Protein AF-A0A445CV14-F1 (afdb_monomer_lite)

Secondary structure (DSSP, 8-state):
-----SSSHHHHHHHHHHHHHHHHHHHHHHHHHHHHHHHHHHHHHHHHHHHHHHHHHHHHHHHHHHHHHHHHHHHHHHHHHHHHHHHHHHHHHHHHHHHHHHHHHHHHHHHHHHHHHHHHHHHHHHHHHHHHHHHHHHHHHGGG--------------SSSHHHHHHHHHHHHHHHHHHHHHHHHHHHHHHHHHHHHHHHHHHHHHHHHHHHHHHHHHHHHHHHTS-TTTHHHHHHHHHHHHHHHHHHHHHHHHHHHHHHHHHHHHHHHHHHHHHHHB-TTT--B-HHHHHHHHS-----

Sequence (300 aa):
MSMAGTERDHPQKQLLSLIRNFASEKSQGERRVVTLRKQIEKLTSDLSVVNVELEDAKRCKELTEQEIIGFEVQFSMSEASAQTLEARISRIQYEISALRSEVETLKMEEAALREQFIHSMLDLNAKIRRFHESIINCDIEAVDCEAYTDAPQVNMKENENDDEIVALESMLSDILSQTTKEDEEYRAEIETHKKVQQELLDCETKVSLLNTIVTETRALQDLTIYPCEYSSHIVAFLLCCAQVTQTNSVVSLIEHKQTSTLEATYNTLVEELQRRCICPSCHMDNLEAISALLLPDEDK

Organism: Arachis hypogaea (NCBI:txid3818)

InterPro domains:
  IPR053327 Kinase-Interacting Protein [PTHR36001] (10-229)

Structure (mmCIF, N/CA/C/O backbone):
data_AF-A0A445CV14-F1
#
_entry.id   AF-A0A445CV14-F1
#
loop_
_atom_site.group_PDB
_atom_site.id
_atom_site.type_symbol
_atom_site.label_atom_id
_atom_site.label_alt_id
_atom_site.label_comp_id
_atom_site.label_asym_id
_atom_site.label_entity_id
_atom_site.label_seq_id
_atom_site.pdbx_PDB_ins_code
_atom_site.Cartn_x
_atom_site.Cartn_y
_atom_site.Cartn_z
_atom_site.occupancy
_atom_site.B_iso_or_equiv
_atom_site.auth_seq_id
_atom_site.auth_comp_id
_atom_site.auth_asym_id
_atom_site.auth_atom_id
_atom_site.pdbx_PDB_model_num
ATOM 1 N N . MET A 1 1 ? -41.797 -4.929 117.022 1.00 45.62 1 MET A N 1
ATOM 2 C CA . MET A 1 1 ? -41.211 -6.012 116.205 1.00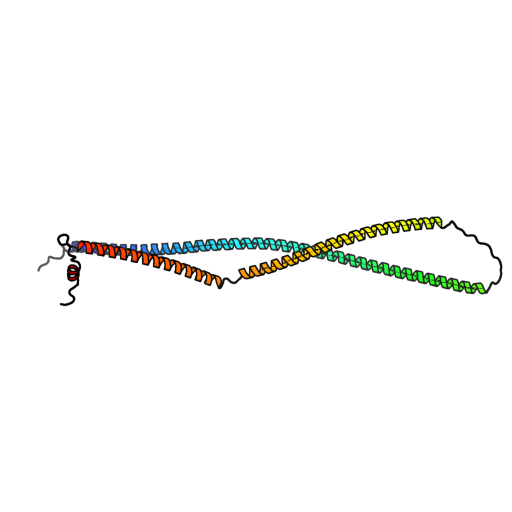 45.62 1 MET A CA 1
ATOM 3 C C . MET A 1 1 ? -42.275 -6.480 115.233 1.00 45.62 1 MET A C 1
ATOM 5 O O . MET A 1 1 ? -43.240 -7.083 115.670 1.00 45.62 1 MET A O 1
ATOM 9 N N . SER A 1 2 ? -42.146 -6.147 113.953 1.00 40.62 2 SER A N 1
ATOM 10 C CA . SER A 1 2 ? -42.919 -6.802 112.897 1.00 40.62 2 SER A CA 1
ATOM 11 C C . SER A 1 2 ? -41.939 -7.089 111.770 1.00 40.62 2 SER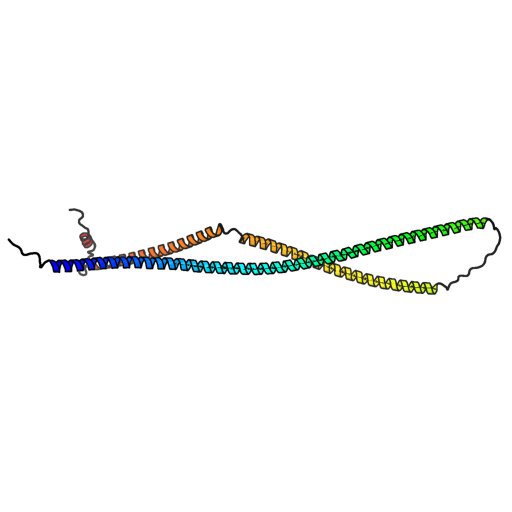 A C 1
ATOM 13 O O . SER A 1 2 ? -41.654 -6.243 110.929 1.00 40.62 2 SER A O 1
ATOM 15 N N . MET A 1 3 ? -41.293 -8.247 111.886 1.00 55.25 3 MET A N 1
ATOM 16 C CA . MET A 1 3 ? -40.512 -8.857 110.822 1.00 55.25 3 MET A CA 1
ATOM 17 C C . MET A 1 3 ? -41.451 -9.801 110.085 1.00 55.25 3 MET A C 1
ATOM 19 O O . MET A 1 3 ? -41.827 -10.814 110.661 1.00 55.25 3 MET A O 1
ATOM 23 N N . ALA A 1 4 ? -41.848 -9.460 108.861 1.00 48.56 4 ALA A N 1
ATOM 24 C CA . ALA A 1 4 ? -42.343 -10.408 107.860 1.00 48.56 4 ALA A CA 1
ATOM 25 C C . ALA A 1 4 ? -42.702 -9.639 106.583 1.00 48.56 4 ALA A C 1
ATOM 27 O O . ALA A 1 4 ? -43.803 -9.112 106.458 1.00 48.56 4 ALA A O 1
ATOM 28 N N . GLY A 1 5 ? -41.776 -9.557 105.628 1.00 46.62 5 GLY A N 1
ATOM 29 C CA . GLY A 1 5 ? -42.090 -8.960 104.327 1.00 46.62 5 GLY A CA 1
ATOM 30 C C . GLY A 1 5 ? -41.127 -9.274 103.187 1.00 46.62 5 GLY A C 1
ATOM 31 O O . GLY A 1 5 ? -41.325 -8.761 102.095 1.00 46.62 5 GLY A O 1
ATOM 32 N N . THR A 1 6 ? -40.088 -10.085 103.394 1.00 52.03 6 THR A N 1
ATOM 33 C CA . THR A 1 6 ? -38.937 -10.094 102.473 1.00 52.03 6 THR A CA 1
ATOM 34 C C . THR A 1 6 ? -38.726 -11.365 101.646 1.00 52.03 6 THR A C 1
ATOM 36 O O . THR A 1 6 ? -37.892 -11.334 100.750 1.00 52.03 6 THR A O 1
ATOM 39 N N . GLU A 1 7 ? -39.492 -12.447 101.830 1.00 50.22 7 GLU A N 1
ATOM 40 C CA . GLU A 1 7 ? -39.223 -13.719 101.116 1.00 50.22 7 GLU A CA 1
ATOM 41 C C . GLU A 1 7 ? -40.156 -14.041 99.934 1.00 50.22 7 GLU A C 1
ATOM 43 O O . GLU A 1 7 ? -39.737 -14.716 98.997 1.00 50.22 7 GLU A O 1
ATOM 48 N N . ARG A 1 8 ? -41.396 -13.529 99.897 1.00 51.72 8 ARG A N 1
ATOM 49 C CA . ARG A 1 8 ? -42.357 -13.847 98.811 1.00 51.72 8 ARG A CA 1
ATOM 50 C C . ARG A 1 8 ? -42.234 -12.943 97.574 1.00 51.72 8 ARG A C 1
ATOM 52 O O . ARG A 1 8 ? -42.716 -13.287 96.501 1.00 51.72 8 ARG A O 1
ATOM 59 N N . ASP A 1 9 ? -41.538 -11.821 97.724 1.00 58.72 9 ASP A N 1
ATOM 60 C CA . ASP A 1 9 ? -41.324 -10.794 96.698 1.00 58.72 9 ASP A CA 1
ATOM 61 C C . ASP A 1 9 ? -40.185 -11.126 95.719 1.00 58.72 9 ASP A C 1
ATOM 63 O O . ASP A 1 9 ? -40.108 -10.560 94.626 1.00 58.72 9 ASP A O 1
ATOM 67 N N . HIS A 1 10 ? -39.270 -12.018 96.109 1.00 71.31 10 HIS A N 1
ATOM 68 C CA . HIS A 1 10 ? -38.042 -12.290 95.363 1.00 71.31 10 HIS A CA 1
ATOM 69 C C . HIS A 1 10 ? -38.280 -13.052 94.041 1.00 71.31 10 HIS A C 1
ATOM 71 O O . HIS A 1 10 ? -37.743 -12.611 93.022 1.00 71.31 10 HIS A O 1
ATOM 77 N N . PRO A 1 11 ? -39.098 -14.126 93.980 1.00 81.00 11 PRO A N 1
ATOM 78 C CA . PRO A 1 11 ? -39.310 -14.885 92.740 1.00 81.00 11 PRO A CA 1
ATOM 79 C C . PRO A 1 11 ? -40.095 -14.091 91.687 1.00 81.00 11 PRO A C 1
ATOM 81 O O . PRO A 1 11 ? -39.787 -14.136 90.496 1.00 81.00 11 PRO A O 1
ATOM 84 N N . GLN A 1 12 ? -41.083 -13.305 92.124 1.00 86.25 12 GLN A N 1
ATOM 85 C CA . GLN A 1 12 ? -41.915 -12.486 91.240 1.00 86.25 12 GLN A CA 1
ATOM 86 C C . GLN A 1 12 ? -41.121 -11.319 90.634 1.00 86.25 12 GLN A C 1
ATOM 88 O O . GLN A 1 12 ? -41.225 -11.056 89.435 1.00 86.25 12 GLN A O 1
ATOM 93 N N . LYS A 1 13 ? -40.250 -10.669 91.421 1.00 86.81 13 LYS A N 1
ATOM 94 C CA . LYS A 1 13 ? -39.300 -9.662 90.912 1.00 86.81 13 LYS A CA 1
ATOM 95 C C . LYS A 1 13 ? -38.300 -10.268 89.918 1.00 86.81 13 LYS A C 1
ATOM 97 O O . LYS A 1 13 ? -37.961 -9.620 88.929 1.00 86.81 13 LYS A O 1
ATOM 102 N N . GLN A 1 14 ? -37.871 -11.512 90.135 1.00 90.25 14 GLN A N 1
ATOM 103 C CA . GLN A 1 14 ? -36.950 -12.227 89.245 1.00 90.25 14 GLN A CA 1
ATOM 104 C C . GLN A 1 14 ? -37.595 -12.570 87.891 1.00 90.25 14 GLN A C 1
ATOM 106 O O . GLN A 1 14 ? -36.991 -12.319 86.850 1.00 90.25 14 GLN A O 1
ATOM 111 N N . LEU A 1 15 ? -38.846 -13.048 87.889 1.00 91.25 15 LEU A N 1
ATOM 112 C CA . LEU A 1 15 ? -39.620 -13.299 86.668 1.00 91.25 15 LEU A CA 1
ATOM 113 C C . LEU A 1 15 ? -39.851 -12.012 85.859 1.00 91.25 15 LEU A C 1
ATOM 115 O O . LEU A 1 15 ? -39.633 -11.993 84.650 1.00 91.25 15 LEU A O 1
ATOM 119 N N . LEU A 1 16 ? -40.235 -10.916 86.523 1.00 92.12 16 LEU A N 1
ATOM 120 C CA . LEU A 1 16 ? -40.413 -9.613 85.871 1.00 92.12 16 LEU A CA 1
ATOM 121 C C . LEU A 1 16 ? -39.102 -9.073 85.278 1.00 92.12 16 LEU A C 1
ATOM 123 O O . LEU A 1 16 ? -39.117 -8.463 84.209 1.00 92.12 16 LEU A O 1
ATOM 127 N N . SER A 1 17 ? -37.968 -9.318 85.942 1.00 94.19 17 SER A N 1
ATOM 128 C CA . SER A 1 17 ? -36.639 -8.993 85.413 1.00 94.19 17 SER A CA 1
ATOM 129 C C . SER A 1 17 ? -36.328 -9.785 84.138 1.00 94.19 17 SER A C 1
ATOM 131 O O . SER A 1 17 ? -35.928 -9.197 83.137 1.00 94.19 17 SER A O 1
ATOM 133 N N . LEU A 1 18 ? -36.596 -11.095 84.125 1.00 95.19 18 LEU A N 1
ATOM 134 C CA . LEU A 1 18 ? -36.416 -11.948 82.944 1.00 95.19 18 LEU A CA 1
ATOM 135 C C . LEU A 1 18 ? -37.280 -11.503 81.761 1.00 95.19 18 LEU A C 1
ATOM 137 O O . LEU A 1 18 ? -36.777 -11.410 80.645 1.00 95.19 18 LEU A O 1
ATOM 141 N N . ILE A 1 19 ? -38.554 -11.179 82.000 1.00 95.12 19 ILE A N 1
ATOM 142 C CA . ILE A 1 19 ? -39.462 -10.674 80.960 1.00 95.12 19 ILE A CA 1
ATOM 143 C C . ILE A 1 19 ? -38.936 -9.354 80.385 1.00 95.12 19 ILE A C 1
ATOM 145 O O . ILE A 1 19 ? -38.921 -9.177 79.166 1.00 95.12 19 ILE A O 1
ATOM 149 N N . ARG A 1 20 ? -38.467 -8.439 81.245 1.00 96.12 20 ARG A N 1
ATOM 150 C CA . ARG A 1 20 ? -37.868 -7.171 80.806 1.00 96.12 20 ARG A CA 1
ATOM 151 C C . ARG A 1 20 ? -36.614 -7.409 79.968 1.00 96.12 20 ARG A C 1
ATOM 153 O O . ARG A 1 20 ? -36.505 -6.823 78.896 1.00 96.12 20 ARG A O 1
ATOM 160 N N . ASN A 1 21 ? -35.713 -8.275 80.431 1.00 96.56 21 ASN A N 1
ATOM 161 C CA . ASN A 1 21 ? -34.479 -8.609 79.722 1.00 96.56 21 ASN A CA 1
ATOM 162 C C . ASN A 1 21 ? -34.785 -9.235 78.356 1.00 96.56 21 ASN A C 1
ATOM 164 O O . ASN A 1 21 ? -34.245 -8.789 77.347 1.00 96.56 21 ASN A O 1
ATOM 168 N N . PHE A 1 22 ? -35.728 -10.180 78.302 1.00 97.00 22 PHE A N 1
ATOM 169 C CA . PHE A 1 22 ? -36.182 -10.796 77.057 1.00 97.00 22 PHE A CA 1
ATOM 170 C C . PHE A 1 22 ? -36.771 -9.763 76.087 1.00 97.00 22 PHE A C 1
ATOM 172 O O . PHE A 1 22 ? -36.422 -9.749 74.909 1.00 97.00 22 PHE A O 1
ATOM 179 N N . ALA A 1 23 ? -37.624 -8.854 76.570 1.00 96.12 23 ALA A N 1
ATOM 180 C CA . ALA A 1 23 ? -38.189 -7.789 75.746 1.00 96.12 23 ALA A CA 1
ATOM 181 C C . ALA A 1 23 ? -37.110 -6.821 75.226 1.00 96.12 23 ALA A C 1
ATOM 183 O O . ALA A 1 23 ? -37.141 -6.443 74.051 1.00 96.12 23 ALA A O 1
ATOM 184 N N . SER A 1 24 ? -36.132 -6.450 76.063 1.00 95.62 24 SER A N 1
ATOM 185 C CA . SER A 1 24 ? -35.015 -5.599 75.637 1.00 95.62 24 SER A CA 1
ATOM 186 C C . SER A 1 24 ? -34.117 -6.287 74.614 1.00 95.62 24 SER A C 1
ATOM 188 O O . SER A 1 24 ? -33.760 -5.671 73.611 1.00 95.62 24 SER A O 1
ATOM 190 N N . GLU A 1 25 ? -33.806 -7.566 74.816 1.00 97.06 25 GLU A N 1
ATOM 191 C CA . GLU A 1 25 ? -32.951 -8.338 73.919 1.00 97.06 25 GLU A CA 1
ATOM 192 C C . GLU A 1 25 ? -33.645 -8.602 72.580 1.00 97.06 25 GLU A C 1
ATOM 194 O O . GLU A 1 25 ? -33.031 -8.438 71.526 1.00 97.06 25 GLU A O 1
ATOM 199 N N . LYS A 1 26 ? -34.954 -8.884 72.595 1.00 97.44 26 LYS A N 1
ATOM 200 C CA . LYS A 1 26 ? -35.781 -8.968 71.386 1.00 97.44 26 LYS A CA 1
ATOM 201 C C . LYS A 1 26 ? -35.772 -7.650 70.609 1.00 97.44 26 LYS A C 1
ATOM 203 O O . LYS A 1 26 ? -35.468 -7.657 69.418 1.00 97.44 26 LYS A O 1
ATOM 208 N N . SER A 1 27 ? -36.027 -6.520 71.276 1.00 96.38 27 SER A N 1
ATOM 209 C CA . SER A 1 27 ? -36.003 -5.193 70.638 1.00 96.38 27 SER A CA 1
ATOM 210 C C . SER A 1 27 ? -34.626 -4.859 70.054 1.00 96.38 27 SER A C 1
ATOM 212 O O . SER A 1 27 ? -34.520 -4.297 68.961 1.00 96.38 27 SER A O 1
ATOM 214 N N . GLN A 1 28 ? -33.549 -5.210 70.760 1.00 97.62 28 GLN A N 1
ATOM 215 C CA . GLN A 1 28 ? -32.187 -5.030 70.266 1.00 97.62 28 GLN A CA 1
ATOM 216 C C . GLN A 1 28 ? -31.908 -5.937 69.059 1.00 97.62 28 GLN A C 1
ATOM 218 O O . GLN A 1 28 ? -31.338 -5.482 68.067 1.00 97.62 28 GLN A O 1
ATOM 223 N N . GLY A 1 29 ? -32.349 -7.196 69.111 1.00 97.75 29 GLY A N 1
ATOM 224 C CA . GLY A 1 29 ? -32.276 -8.148 68.009 1.00 97.75 29 GLY A CA 1
ATOM 225 C C . GLY A 1 29 ? -32.977 -7.642 66.750 1.00 97.75 29 GLY A C 1
ATOM 226 O O . GLY A 1 29 ? -32.368 -7.635 65.682 1.00 97.75 29 GLY A O 1
ATOM 227 N N . GLU A 1 30 ? -34.204 -7.141 66.885 1.00 97.75 30 GLU A N 1
ATOM 228 C CA . GLU A 1 30 ? -34.986 -6.548 65.794 1.00 97.75 30 GLU A CA 1
ATOM 229 C C . GLU A 1 30 ? -34.266 -5.348 65.167 1.00 97.75 30 GLU A C 1
ATOM 231 O O . GLU A 1 30 ? -34.139 -5.279 63.944 1.00 97.75 30 GLU A O 1
ATOM 236 N N . ARG A 1 31 ? -33.702 -4.446 65.984 1.00 97.38 31 ARG A N 1
ATOM 237 C CA . ARG A 1 31 ? -32.906 -3.314 65.478 1.00 97.38 31 ARG A CA 1
ATOM 238 C C . ARG A 1 31 ? -31.692 -3.772 64.674 1.00 97.38 31 ARG A C 1
ATOM 240 O O . ARG A 1 31 ? -31.451 -3.230 63.599 1.00 97.38 31 ARG A O 1
ATOM 247 N N . ARG A 1 32 ? -30.952 -4.784 65.146 1.00 98.19 32 ARG A N 1
ATOM 248 C CA . ARG A 1 32 ? -29.819 -5.352 64.389 1.00 98.19 32 ARG A CA 1
ATOM 249 C C . ARG A 1 32 ? -30.274 -5.908 63.039 1.00 98.19 32 ARG A C 1
ATOM 251 O O . ARG A 1 32 ? -29.626 -5.636 62.035 1.00 98.19 32 ARG A O 1
ATOM 258 N N . VAL A 1 33 ? -31.391 -6.641 63.003 1.00 98.31 33 VAL A N 1
ATOM 259 C CA . VAL A 1 33 ? -31.945 -7.202 61.757 1.00 98.31 33 VAL A CA 1
ATOM 260 C C . 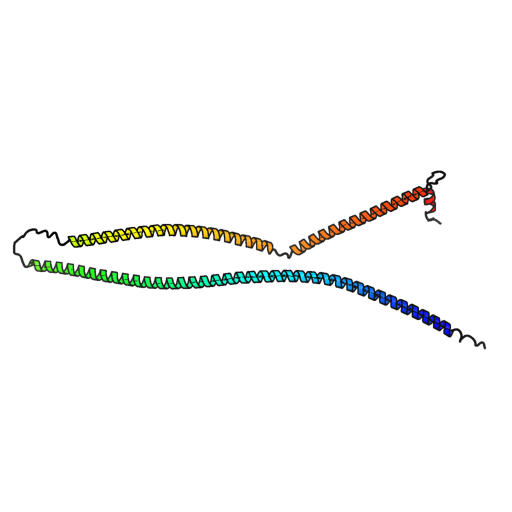VAL A 1 33 ? -32.342 -6.096 60.779 1.00 98.31 33 VAL A C 1
ATOM 262 O O . VAL A 1 33 ? -32.026 -6.195 59.596 1.00 98.31 33 VAL A O 1
ATOM 265 N N . VAL A 1 34 ? -32.988 -5.024 61.250 1.00 98.25 34 VAL A N 1
ATOM 266 C CA . VAL A 1 34 ? -33.346 -3.874 60.402 1.00 98.25 34 VAL A CA 1
ATOM 267 C C . VAL A 1 34 ? -32.098 -3.203 59.824 1.00 98.25 34 VAL A C 1
ATOM 269 O O . VAL A 1 34 ? -32.067 -2.909 58.631 1.00 98.25 34 VAL A O 1
ATOM 272 N N . THR A 1 35 ? -31.053 -2.998 60.630 1.00 98.12 35 THR A N 1
ATOM 273 C CA . THR A 1 35 ? -29.785 -2.425 60.152 1.00 98.12 35 THR A CA 1
ATOM 274 C C . THR A 1 35 ? -29.117 -3.314 59.102 1.00 98.12 35 THR A C 1
ATOM 276 O O . THR A 1 35 ? -28.719 -2.812 58.054 1.00 98.12 35 THR A O 1
ATOM 279 N N . LEU A 1 36 ? -29.044 -4.628 59.338 1.00 98.50 36 LEU A N 1
ATOM 280 C CA . LEU A 1 36 ? -28.466 -5.578 58.382 1.00 98.50 36 LEU A CA 1
ATOM 281 C C . LEU A 1 36 ? -29.257 -5.625 57.070 1.00 98.50 36 LEU A C 1
ATOM 283 O O . LEU A 1 36 ? -28.654 -5.628 56.004 1.00 98.50 36 LEU A O 1
ATOM 287 N N . ARG A 1 37 ? -30.597 -5.597 57.120 1.00 98.50 37 ARG A N 1
ATOM 288 C CA . ARG A 1 37 ? -31.428 -5.532 55.904 1.00 98.50 37 ARG A CA 1
ATOM 289 C C . ARG A 1 37 ? -31.126 -4.290 55.073 1.00 98.50 37 ARG A C 1
ATOM 291 O O . ARG A 1 37 ? -30.917 -4.420 53.875 1.00 98.50 37 ARG A O 1
ATOM 298 N N . LYS A 1 38 ? -31.030 -3.116 55.708 1.00 98.50 38 LYS A N 1
ATOM 299 C CA . LYS A 1 38 ? -30.664 -1.868 55.015 1.00 98.50 38 LYS A CA 1
ATOM 300 C C . LYS A 1 38 ? -29.275 -1.949 54.379 1.00 98.50 38 LYS A C 1
ATOM 302 O O . LYS A 1 38 ? -29.071 -1.432 53.288 1.00 98.50 38 LYS A O 1
ATOM 307 N N . GLN A 1 39 ? -28.321 -2.597 55.048 1.00 98.62 39 GLN A N 1
ATOM 308 C CA . GLN A 1 39 ? -26.986 -2.821 54.487 1.00 98.62 39 GLN A CA 1
ATOM 309 C C . GLN A 1 39 ? -27.021 -3.769 53.284 1.00 98.62 39 GLN A C 1
ATOM 311 O O . GLN A 1 39 ? -26.381 -3.474 52.282 1.00 98.62 39 GLN A O 1
ATOM 316 N N . ILE A 1 40 ? -27.784 -4.863 53.354 1.00 98.44 40 ILE A N 1
ATOM 317 C CA . ILE A 1 40 ? -27.959 -5.803 52.235 1.00 98.44 40 ILE A CA 1
ATOM 318 C C . ILE A 1 40 ? -28.597 -5.101 51.035 1.00 98.44 40 ILE A C 1
ATOM 320 O O . ILE A 1 40 ? -28.125 -5.261 49.913 1.00 98.44 40 ILE A O 1
ATOM 324 N N . GLU A 1 41 ? -29.637 -4.301 51.261 1.00 98.50 41 GLU A N 1
ATOM 325 C CA . GLU A 1 41 ? -30.318 -3.551 50.204 1.00 98.50 41 GLU A CA 1
ATOM 326 C C . GLU A 1 41 ? -29.378 -2.534 49.545 1.00 98.50 41 GLU A C 1
ATOM 328 O O . GLU A 1 41 ? -29.267 -2.507 48.320 1.00 98.50 41 GLU A O 1
ATOM 333 N N . LYS A 1 42 ? -28.607 -1.786 50.348 1.00 98.50 42 LYS A N 1
ATOM 334 C CA . LYS A 1 42 ? -27.575 -0.877 49.835 1.00 98.50 42 LYS A CA 1
ATOM 335 C C . LYS A 1 42 ? -26.529 -1.618 48.998 1.00 98.50 42 LYS A C 1
ATOM 337 O O . LYS A 1 42 ? -26.279 -1.227 47.867 1.00 98.50 42 LYS A O 1
ATOM 342 N N . LEU A 1 43 ? -25.959 -2.704 49.522 1.00 98.50 43 LEU A N 1
ATOM 343 C CA . LEU A 1 43 ? -24.956 -3.498 48.805 1.00 98.50 43 LEU A CA 1
ATOM 344 C C . LEU A 1 43 ? -25.510 -4.098 47.508 1.00 98.50 43 LEU A C 1
ATOM 346 O O . LEU A 1 43 ? -24.786 -4.187 46.525 1.00 98.50 43 LEU A O 1
ATOM 350 N N . THR A 1 44 ? -26.786 -4.487 47.487 1.00 98.62 44 THR A N 1
ATOM 351 C CA . THR A 1 4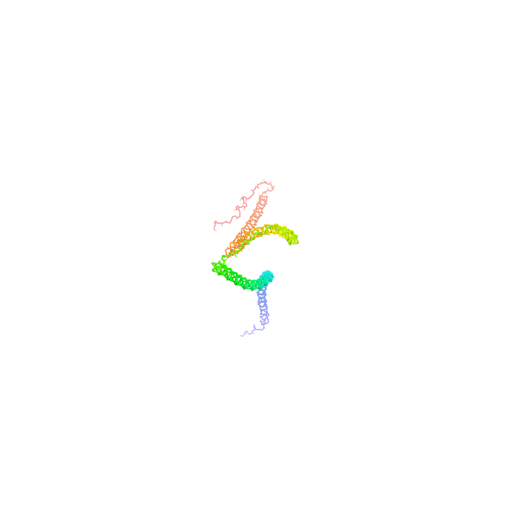4 ? -27.450 -4.999 46.279 1.00 98.62 44 THR A CA 1
ATOM 352 C C . THR A 1 44 ? -27.587 -3.902 45.221 1.00 98.62 44 THR A C 1
ATOM 354 O O . THR A 1 44 ? -27.316 -4.150 44.048 1.00 98.62 44 THR A O 1
ATOM 357 N N . SER A 1 45 ? -27.955 -2.683 45.633 1.00 98.19 45 SER A N 1
ATOM 358 C CA . SER A 1 45 ? -27.999 -1.514 44.745 1.00 98.19 45 SER A CA 1
ATOM 359 C C . SER A 1 45 ? -26.612 -1.164 44.205 1.00 98.19 45 SER A C 1
ATOM 361 O O . SER A 1 45 ? -26.452 -1.007 42.998 1.00 98.19 45 SER A O 1
ATOM 363 N N . ASP A 1 46 ? -25.605 -1.090 45.078 1.00 98.44 46 ASP A N 1
ATOM 364 C CA . ASP A 1 46 ? -24.225 -0.773 44.695 1.00 98.44 46 ASP A CA 1
ATOM 365 C C . ASP A 1 46 ? -23.675 -1.832 43.715 1.00 98.44 46 ASP A C 1
ATOM 367 O O . ASP A 1 46 ? -23.073 -1.491 42.699 1.00 98.44 46 ASP A O 1
ATOM 371 N N . LEU A 1 47 ? -23.953 -3.122 43.957 1.00 98.56 47 LEU A N 1
ATOM 372 C CA . LEU A 1 47 ? -23.569 -4.220 43.062 1.00 98.56 47 LEU A CA 1
ATOM 373 C C . LEU A 1 47 ? -24.234 -4.104 41.686 1.00 98.56 47 LEU A C 1
ATOM 375 O O . LEU A 1 47 ? -23.579 -4.346 40.675 1.00 98.56 47 LEU A O 1
ATOM 379 N N . SER A 1 48 ? -25.512 -3.718 41.633 1.00 98.38 48 SER A N 1
ATOM 380 C CA . SER A 1 48 ? -26.215 -3.506 40.364 1.00 98.38 48 SER A CA 1
ATOM 381 C C . SER A 1 48 ? -25.576 -2.392 39.535 1.00 98.38 48 SER A C 1
ATOM 383 O O . SER A 1 48 ? -25.475 -2.539 38.320 1.00 98.38 48 SER A O 1
ATOM 385 N N . VAL A 1 49 ? -25.148 -1.297 40.171 1.00 98.38 49 VAL A N 1
ATOM 386 C CA . VAL A 1 49 ? -24.483 -0.173 39.488 1.00 98.38 49 VAL A CA 1
ATOM 387 C C . VAL A 1 49 ? -23.133 -0.612 38.931 1.00 98.38 49 VAL A C 1
ATOM 389 O O . VAL A 1 49 ? -22.899 -0.489 37.731 1.00 98.38 49 VAL A O 1
ATOM 392 N N . VAL A 1 50 ? -22.290 -1.219 39.771 1.00 98.38 50 VAL A N 1
ATOM 393 C CA . VAL A 1 50 ? -20.964 -1.705 39.357 1.00 98.38 50 VAL A CA 1
ATOM 394 C C . VAL A 1 50 ? -21.069 -2.742 38.236 1.00 98.38 50 VAL A C 1
ATOM 396 O O . VAL A 1 50 ? -20.223 -2.780 37.346 1.00 98.38 50 VAL A O 1
ATOM 399 N N . ASN A 1 51 ? -22.112 -3.578 38.234 1.00 98.31 51 ASN A N 1
ATOM 400 C CA . ASN A 1 51 ? -22.321 -4.552 37.166 1.00 98.31 51 ASN A CA 1
ATOM 401 C C . ASN A 1 51 ? -22.627 -3.886 35.815 1.00 98.31 51 ASN A C 1
ATOM 403 O O . ASN A 1 51 ? -22.127 -4.344 34.793 1.00 98.31 51 ASN A O 1
ATOM 407 N N . VAL A 1 52 ? -23.425 -2.813 35.797 1.00 98.31 52 VAL A N 1
ATOM 408 C CA . VAL A 1 52 ? -23.692 -2.052 34.564 1.00 98.31 52 VAL A CA 1
ATOM 409 C C . VAL A 1 52 ? -22.408 -1.399 34.054 1.00 98.31 52 VAL A C 1
ATOM 411 O O . VAL A 1 52 ? -22.058 -1.579 32.892 1.00 98.31 52 VAL A O 1
ATOM 414 N N . GLU A 1 53 ? -21.659 -0.729 34.933 1.00 98.31 53 GLU A N 1
ATOM 415 C CA . GLU A 1 53 ? -20.380 -0.097 34.577 1.00 98.31 53 GLU A CA 1
ATOM 416 C C . GLU A 1 53 ? -19.360 -1.112 34.033 1.00 98.31 53 GLU A C 1
ATOM 418 O O . GLU A 1 53 ? -18.626 -0.820 33.089 1.00 98.31 53 GLU A O 1
ATOM 423 N N . LEU A 1 54 ? -19.333 -2.328 34.588 1.00 98.19 54 LEU A N 1
ATOM 424 C CA . LEU A 1 54 ? -18.469 -3.407 34.113 1.00 98.19 54 LEU A CA 1
ATOM 425 C C . LEU A 1 54 ? -18.842 -3.876 32.700 1.00 98.19 54 LEU A C 1
ATOM 427 O O . LEU A 1 54 ? -17.951 -4.093 31.879 1.00 98.19 54 LEU A O 1
ATOM 431 N N . GLU A 1 55 ? -20.130 -4.060 32.409 1.00 98.31 55 GLU A N 1
ATOM 432 C CA . GLU A 1 55 ? -20.579 -4.455 31.068 1.00 98.31 55 GLU A CA 1
ATOM 433 C C . GLU A 1 55 ? -20.334 -3.345 30.036 1.00 98.31 55 GLU A C 1
ATOM 435 O O . GLU A 1 55 ? -19.944 -3.626 28.901 1.00 98.31 55 GLU A O 1
ATOM 440 N N . ASP A 1 56 ? -20.465 -2.079 30.430 1.00 98.12 56 ASP A N 1
ATOM 441 C CA . ASP A 1 56 ? -20.103 -0.939 29.586 1.00 98.12 56 ASP A CA 1
ATOM 442 C C . ASP A 1 56 ? -18.598 -0.919 29.293 1.00 98.12 56 ASP A C 1
ATOM 444 O O . ASP A 1 56 ? -18.189 -0.805 28.135 1.00 98.12 56 ASP A O 1
ATOM 448 N N . ALA A 1 57 ? -17.763 -1.130 30.315 1.00 97.88 57 ALA A N 1
ATOM 449 C CA . ALA A 1 57 ? -16.315 -1.211 30.156 1.00 97.88 57 ALA A CA 1
ATOM 450 C C . ALA A 1 57 ? -15.886 -2.377 29.248 1.00 97.88 57 ALA A C 1
ATOM 452 O O . ALA A 1 57 ? -14.977 -2.210 28.433 1.00 97.88 57 ALA A O 1
ATOM 453 N N . LYS A 1 58 ? -16.547 -3.542 29.337 1.00 98.38 58 LYS A N 1
ATOM 454 C CA . LYS A 1 58 ? -16.296 -4.684 28.438 1.00 98.38 58 LYS A CA 1
ATOM 455 C C . LYS A 1 58 ? -16.603 -4.340 26.984 1.00 98.38 58 LYS A C 1
ATOM 457 O O . LYS A 1 58 ? -15.777 -4.619 26.122 1.00 98.38 58 LYS A O 1
ATOM 462 N N . ARG A 1 59 ? -17.743 -3.694 26.719 1.00 98.62 59 ARG A N 1
ATOM 463 C CA . ARG A 1 59 ? -18.119 -3.277 25.359 1.00 98.62 59 ARG A CA 1
ATOM 464 C C . ARG A 1 59 ? -17.147 -2.252 24.784 1.00 98.62 59 ARG A C 1
ATOM 466 O O . ARG A 1 59 ? -16.731 -2.384 23.637 1.00 98.62 59 ARG A O 1
ATOM 473 N N . CYS A 1 60 ? -16.742 -1.264 25.582 1.00 97.12 60 CYS A N 1
ATOM 474 C CA . CYS A 1 60 ? -15.722 -0.299 25.172 1.00 97.12 60 CYS A CA 1
ATOM 475 C C . CYS A 1 60 ? -14.385 -0.988 24.867 1.00 97.12 60 CYS A C 1
ATOM 477 O O . CYS A 1 60 ? -13.767 -0.699 23.846 1.00 97.12 60 CYS A O 1
ATOM 479 N N . LYS A 1 61 ? -13.965 -1.934 25.717 1.00 98.31 61 LYS A N 1
ATOM 480 C CA . LYS A 1 61 ? -12.752 -2.727 25.500 1.00 98.31 61 LYS A CA 1
ATOM 481 C C . LYS A 1 61 ? -12.819 -3.493 24.172 1.00 98.31 61 LYS A C 1
ATOM 483 O O . LYS A 1 61 ? -11.896 -3.372 23.372 1.00 98.31 61 LYS A O 1
ATOM 488 N N . GLU A 1 62 ? -13.897 -4.234 23.922 1.00 98.25 62 GLU A N 1
ATOM 489 C CA . GLU A 1 62 ? -14.079 -4.989 22.674 1.00 98.25 62 GLU A CA 1
ATOM 490 C C . GLU A 1 62 ? -14.006 -4.079 21.442 1.00 98.25 62 GLU A C 1
ATOM 492 O O . GLU A 1 62 ? -13.345 -4.428 20.467 1.00 98.25 62 GLU A O 1
ATOM 497 N N . LEU A 1 63 ? -14.617 -2.891 21.495 1.00 97.44 63 LEU A N 1
ATOM 498 C CA . LEU A 1 63 ? -14.543 -1.917 20.404 1.00 97.44 63 LEU A CA 1
ATOM 499 C C . LEU A 1 63 ? -13.098 -1.475 20.134 1.00 97.44 63 LEU A C 1
ATOM 501 O O . LEU A 1 63 ? -12.649 -1.536 18.992 1.00 97.44 63 LEU A O 1
ATOM 505 N N . THR A 1 64 ? -12.343 -1.122 21.179 1.00 94.31 64 THR A N 1
ATOM 506 C CA . THR A 1 64 ? -10.932 -0.730 21.022 1.00 94.31 64 THR A CA 1
ATOM 507 C C . THR A 1 64 ? -10.047 -1.876 20.526 1.00 94.31 64 THR A C 1
ATOM 509 O O . THR A 1 64 ? -9.133 -1.649 19.739 1.00 94.31 64 THR A O 1
ATOM 512 N N . GLU A 1 65 ? -10.319 -3.123 20.929 1.00 96.62 65 GLU A N 1
ATOM 513 C CA . GLU A 1 65 ? -9.589 -4.294 20.428 1.00 96.62 65 GLU A CA 1
ATOM 514 C C . GLU A 1 65 ? -9.842 -4.508 18.928 1.00 96.62 65 GLU A C 1
ATOM 516 O O . GLU A 1 65 ? -8.901 -4.786 18.186 1.00 96.62 65 GLU A O 1
ATOM 521 N N . GLN A 1 66 ? -11.080 -4.319 18.456 1.00 97.44 66 GLN A N 1
ATOM 522 C CA . GLN A 1 66 ? -11.392 -4.387 17.023 1.00 97.44 66 GLN A CA 1
ATOM 523 C C . GLN A 1 66 ? -10.706 -3.270 16.224 1.00 97.44 66 GLN A C 1
ATOM 525 O O . GLN A 1 66 ? -10.193 -3.527 15.135 1.00 97.44 66 GLN A O 1
ATOM 530 N N . GLU A 1 67 ? -10.647 -2.048 16.761 1.00 97.06 67 GLU A N 1
ATOM 531 C CA . GLU A 1 67 ? -9.923 -0.935 16.131 1.00 97.06 67 GLU A CA 1
ATOM 532 C C . GLU A 1 67 ? -8.422 -1.228 16.012 1.00 97.06 67 GLU A C 1
ATOM 534 O O . GLU A 1 67 ? -7.843 -1.032 14.943 1.00 97.06 67 GLU A O 1
ATOM 539 N N . ILE A 1 68 ? -7.798 -1.763 17.070 1.00 96.88 68 ILE A N 1
ATOM 540 C CA . ILE A 1 68 ? -6.380 -2.159 17.060 1.00 96.88 68 ILE A CA 1
ATOM 541 C C . ILE A 1 68 ? -6.112 -3.204 15.973 1.00 96.88 68 ILE A C 1
ATOM 543 O O . ILE A 1 68 ? -5.165 -3.045 15.204 1.00 96.88 68 ILE A O 1
ATOM 547 N N . ILE A 1 69 ? -6.963 -4.229 15.860 1.00 97.50 69 ILE A N 1
ATOM 548 C CA . ILE A 1 69 ? -6.842 -5.253 14.811 1.00 97.50 69 ILE A CA 1
ATOM 549 C C . ILE A 1 69 ? -6.967 -4.620 13.417 1.00 97.50 69 ILE A C 1
ATOM 551 O O . ILE A 1 69 ? -6.203 -4.952 12.509 1.00 97.50 69 ILE A O 1
ATOM 555 N N . GLY A 1 70 ? -7.901 -3.680 13.235 1.00 95.62 70 GLY A N 1
ATOM 556 C CA . GLY A 1 70 ? -8.051 -2.935 11.984 1.00 95.62 70 GLY A CA 1
ATOM 557 C C . GLY A 1 70 ? -6.786 -2.158 11.604 1.00 95.62 70 GLY A C 1
ATOM 558 O O . GLY A 1 70 ? -6.331 -2.237 10.459 1.00 95.62 70 GLY A O 1
ATOM 559 N N . PHE A 1 71 ? -6.180 -1.461 12.569 1.00 96.62 71 PHE A N 1
ATOM 560 C CA . PHE A 1 71 ? -4.922 -0.744 12.357 1.00 96.62 71 PHE A CA 1
ATOM 561 C C . PHE A 1 71 ? -3.750 -1.680 12.061 1.00 96.62 71 PHE A C 1
ATOM 563 O O . PHE A 1 71 ? -2.928 -1.355 11.207 1.00 96.62 71 PHE A O 1
ATOM 570 N N . GLU A 1 72 ? -3.675 -2.843 12.708 1.00 97.56 72 GLU A N 1
ATOM 571 C CA . GLU A 1 72 ? -2.623 -3.834 12.466 1.00 97.56 72 GLU A CA 1
ATOM 572 C C . GLU A 1 72 ? -2.659 -4.349 11.020 1.00 97.56 72 GLU A C 1
ATOM 574 O O . GLU A 1 72 ? -1.637 -4.351 10.332 1.00 97.56 72 GLU A O 1
ATOM 579 N N . VAL A 1 73 ? -3.849 -4.675 10.504 1.00 97.62 73 VAL A N 1
ATOM 580 C CA . VAL A 1 73 ? -4.022 -5.088 9.101 1.00 97.62 73 VAL A CA 1
ATOM 581 C C . VAL A 1 73 ? -3.623 -3.966 8.142 1.00 97.62 73 VAL A C 1
ATOM 583 O O . VAL A 1 73 ? -2.887 -4.204 7.178 1.00 97.62 73 VAL A O 1
ATOM 586 N N . GLN A 1 74 ? -4.074 -2.735 8.400 1.00 97.06 74 GLN A N 1
ATOM 587 C CA . GLN A 1 74 ? -3.717 -1.581 7.573 1.00 97.06 74 GLN A CA 1
ATOM 588 C C . GLN A 1 74 ? -2.200 -1.334 7.575 1.00 97.06 74 GLN A C 1
ATOM 590 O O . GLN A 1 74 ? -1.620 -1.036 6.526 1.00 97.06 74 GLN A O 1
ATOM 595 N N . PHE A 1 75 ? -1.552 -1.500 8.729 1.00 96.25 75 PHE A N 1
ATOM 596 C CA . PHE A 1 75 ? -0.108 -1.386 8.873 1.00 96.25 75 PHE A CA 1
ATOM 597 C C . PHE A 1 75 ? 0.621 -2.440 8.030 1.00 96.25 75 PHE A C 1
ATOM 599 O O . PHE A 1 75 ? 1.475 -2.071 7.224 1.00 96.25 75 PHE A O 1
ATOM 606 N N . SER A 1 76 ? 0.229 -3.717 8.107 1.00 97.62 76 SER A N 1
ATOM 607 C CA . SER A 1 76 ? 0.828 -4.787 7.291 1.00 97.62 76 SER A CA 1
ATOM 608 C C . SER A 1 76 ? 0.679 -4.548 5.783 1.00 97.62 76 SER A C 1
ATOM 610 O O . SER A 1 76 ? 1.609 -4.792 5.014 1.00 97.62 76 SER A O 1
ATOM 612 N N . MET A 1 77 ? -0.471 -4.034 5.332 1.00 96.19 77 MET A N 1
ATOM 613 C CA . MET A 1 77 ? -0.674 -3.683 3.919 1.00 96.19 77 MET A CA 1
ATOM 614 C C . MET A 1 77 ? 0.240 -2.534 3.470 1.00 96.19 77 MET A C 1
ATOM 616 O O . MET A 1 77 ? 0.803 -2.568 2.368 1.00 96.19 77 MET A O 1
ATOM 620 N N . SER A 1 78 ? 0.394 -1.513 4.317 1.00 96.31 78 SER A N 1
ATOM 621 C CA . SER A 1 78 ? 1.288 -0.384 4.057 1.00 96.31 78 SER A CA 1
ATOM 622 C C . SER A 1 78 ? 2.752 -0.824 4.026 1.00 96.31 78 SER A C 1
ATOM 624 O O . SER A 1 78 ? 3.502 -0.394 3.151 1.00 96.31 78 SER A O 1
ATOM 626 N N . GLU A 1 79 ? 3.153 -1.711 4.934 1.00 98.25 79 GLU A N 1
ATOM 627 C CA . GLU A 1 79 ? 4.501 -2.275 4.989 1.00 98.25 79 GLU A CA 1
ATOM 628 C C . GLU A 1 79 ? 4.834 -3.069 3.716 1.00 98.25 79 GLU A C 1
ATOM 630 O O . GLU A 1 79 ? 5.857 -2.815 3.080 1.00 98.25 79 GLU A O 1
ATOM 635 N N . ALA A 1 80 ? 3.937 -3.953 3.267 1.00 96.62 80 ALA A N 1
ATOM 636 C CA . ALA A 1 80 ? 4.119 -4.700 2.019 1.00 96.62 80 ALA A CA 1
ATOM 637 C C . ALA A 1 80 ? 4.239 -3.775 0.789 1.00 96.62 80 ALA A C 1
ATOM 639 O O . ALA A 1 80 ? 5.036 -4.017 -0.127 1.00 96.62 80 ALA A O 1
ATOM 640 N N . SER A 1 81 ? 3.471 -2.682 0.774 1.00 97.12 81 SER A N 1
ATOM 641 C CA . SER A 1 81 ? 3.542 -1.665 -0.282 1.00 97.12 81 SER A CA 1
ATOM 642 C C . SER A 1 81 ? 4.884 -0.926 -0.266 1.00 97.12 81 SER A C 1
ATOM 644 O O . SER A 1 81 ? 5.480 -0.719 -1.326 1.00 97.12 81 SER A O 1
ATOM 646 N N . ALA A 1 82 ? 5.393 -0.578 0.921 1.00 97.31 82 ALA A N 1
ATOM 647 C CA . ALA A 1 82 ? 6.700 0.054 1.092 1.00 97.31 82 ALA A CA 1
ATOM 648 C C . ALA A 1 82 ? 7.840 -0.859 0.613 1.00 97.31 82 ALA A C 1
ATOM 650 O O . ALA A 1 82 ? 8.641 -0.438 -0.219 1.00 97.31 82 ALA A O 1
ATOM 651 N N . GLN A 1 83 ? 7.846 -2.131 1.023 1.00 98.25 83 GLN A N 1
ATOM 652 C CA . GLN A 1 83 ? 8.838 -3.121 0.579 1.00 98.25 83 GLN A CA 1
ATOM 653 C C . GLN A 1 83 ? 8.841 -3.294 -0.950 1.00 98.25 83 GLN A C 1
ATOM 655 O O . GLN A 1 83 ? 9.894 -3.380 -1.586 1.00 98.25 83 GLN A O 1
ATOM 660 N N . THR A 1 84 ? 7.659 -3.292 -1.573 1.00 97.94 84 THR A N 1
ATOM 661 C CA . THR A 1 84 ? 7.531 -3.369 -3.037 1.00 97.94 84 THR A CA 1
ATOM 662 C C . THR A 1 84 ? 8.125 -2.136 -3.725 1.00 97.94 84 THR A C 1
ATOM 664 O O . THR A 1 84 ? 8.788 -2.255 -4.761 1.00 97.94 84 THR A O 1
ATOM 667 N N . LEU A 1 85 ? 7.895 -0.942 -3.171 1.00 97.69 85 LEU A N 1
ATOM 668 C CA . LEU A 1 85 ? 8.467 0.299 -3.694 1.00 97.69 85 LEU A CA 1
ATOM 669 C C . LEU A 1 85 ? 9.990 0.326 -3.547 1.00 97.69 85 LEU A C 1
ATOM 671 O O . LEU A 1 85 ? 10.673 0.678 -4.507 1.00 97.69 85 LEU A O 1
ATOM 675 N N . GLU A 1 86 ? 10.525 -0.103 -2.406 1.00 98.44 86 GLU A N 1
ATOM 676 C CA . GLU A 1 86 ? 11.969 -0.208 -2.179 1.00 98.44 86 GLU A CA 1
ATOM 677 C C . GLU A 1 86 ? 12.635 -1.136 -3.200 1.00 98.44 86 GLU A C 1
ATOM 679 O O . GLU A 1 86 ? 13.596 -0.736 -3.858 1.00 98.44 86 GLU A O 1
ATOM 684 N N . ALA A 1 87 ? 12.065 -2.322 -3.438 1.00 97.69 87 ALA A N 1
ATOM 685 C CA . ALA A 1 87 ? 12.580 -3.256 -4.439 1.00 97.69 87 ALA A CA 1
ATOM 686 C C . ALA A 1 87 ? 12.589 -2.653 -5.858 1.00 97.69 87 ALA A C 1
ATOM 688 O O . ALA A 1 87 ? 13.546 -2.830 -6.619 1.00 97.69 87 ALA A O 1
ATOM 689 N N . ARG A 1 88 ? 11.541 -1.900 -6.224 1.00 98.31 88 ARG A N 1
ATOM 690 C CA . ARG A 1 88 ? 11.475 -1.190 -7.512 1.00 98.31 88 ARG A CA 1
ATOM 691 C C . ARG A 1 88 ? 12.537 -0.099 -7.617 1.00 98.31 88 ARG A C 1
ATOM 693 O O . ARG A 1 88 ? 13.162 0.014 -8.669 1.00 98.31 88 ARG A O 1
ATOM 700 N N . ILE A 1 89 ? 12.752 0.675 -6.554 1.00 97.94 89 ILE A N 1
ATOM 701 C CA . ILE A 1 89 ? 13.785 1.717 -6.505 1.00 97.94 89 ILE A CA 1
ATOM 702 C C . ILE A 1 89 ? 15.168 1.091 -6.692 1.00 97.94 89 ILE A C 1
ATOM 704 O O . ILE A 1 89 ? 15.924 1.560 -7.540 1.00 97.94 89 ILE A O 1
ATOM 708 N N . SER A 1 90 ? 15.477 0.001 -5.983 1.00 98.50 90 SER A N 1
ATOM 709 C CA . SER A 1 90 ? 16.754 -0.705 -6.138 1.00 98.50 90 SER A CA 1
ATOM 710 C C . SER A 1 90 ? 16.967 -1.216 -7.565 1.00 98.50 90 SER A C 1
ATOM 712 O O . SER A 1 90 ? 18.059 -1.064 -8.113 1.00 98.50 90 SER A O 1
ATOM 714 N N . ARG A 1 91 ? 15.924 -1.765 -8.207 1.00 98.56 91 ARG A N 1
ATOM 715 C CA . ARG A 1 91 ? 16.002 -2.211 -9.607 1.00 98.56 91 ARG A CA 1
ATOM 716 C C . ARG A 1 91 ? 16.281 -1.054 -10.567 1.00 98.56 91 ARG A C 1
ATOM 718 O O . ARG A 1 91 ? 17.186 -1.156 -11.387 1.00 98.56 91 ARG A O 1
ATOM 725 N N . ILE A 1 92 ? 15.553 0.053 -10.437 1.00 97.94 92 ILE A N 1
ATOM 726 C CA . ILE A 1 92 ? 15.752 1.239 -11.284 1.00 97.94 92 ILE A CA 1
ATOM 727 C C . ILE A 1 92 ? 17.160 1.815 -11.087 1.00 97.94 92 ILE A C 1
ATOM 729 O O . ILE A 1 92 ? 17.822 2.180 -12.053 1.00 97.94 92 ILE A O 1
ATOM 733 N N . GLN A 1 93 ? 17.657 1.870 -9.850 1.00 98.56 93 GLN A N 1
ATOM 734 C CA . GLN A 1 93 ? 19.019 2.332 -9.567 1.00 98.56 93 GLN A CA 1
ATOM 735 C C . GLN A 1 93 ? 20.085 1.448 -10.229 1.00 98.56 93 GLN A C 1
ATOM 737 O O . GLN A 1 93 ? 21.084 1.966 -10.739 1.00 98.56 93 GLN A O 1
ATOM 742 N N . TYR A 1 94 ? 19.867 0.131 -10.250 1.00 98.25 94 TYR A N 1
ATOM 743 C CA . TYR A 1 94 ? 20.729 -0.804 -10.966 1.00 98.25 94 TYR A CA 1
ATOM 744 C C . TYR A 1 94 ? 20.702 -0.552 -12.480 1.00 98.25 94 TYR A C 1
ATOM 746 O O . TYR A 1 94 ? 21.760 -0.381 -13.082 1.00 98.25 94 TYR A O 1
ATOM 754 N N . GLU A 1 95 ? 19.511 -0.444 -13.078 1.00 98.44 95 GLU A N 1
ATOM 755 C CA . GLU A 1 95 ? 19.332 -0.161 -14.510 1.00 98.44 95 GLU A CA 1
ATOM 756 C C . GLU A 1 95 ? 19.997 1.170 -14.913 1.00 98.44 95 GLU A C 1
ATOM 758 O O . GLU A 1 95 ? 20.762 1.213 -15.874 1.00 98.44 95 GLU A O 1
ATOM 763 N N . ILE A 1 96 ? 19.809 2.241 -14.129 1.00 98.25 96 ILE A N 1
ATOM 764 C CA . ILE A 1 96 ? 20.473 3.542 -14.343 1.00 98.25 96 ILE A CA 1
ATOM 765 C C . ILE A 1 96 ? 22.000 3.405 -14.307 1.00 98.25 96 ILE A C 1
ATOM 767 O O . ILE A 1 96 ? 22.698 4.054 -15.087 1.00 98.25 96 ILE A O 1
ATOM 771 N N . SER A 1 97 ? 22.535 2.596 -13.392 1.00 98.44 97 SER A N 1
ATOM 772 C CA . SER A 1 97 ? 23.982 2.396 -13.264 1.00 98.44 97 SER A CA 1
ATOM 773 C C . SER A 1 97 ? 24.550 1.611 -14.448 1.00 98.44 97 SER A C 1
ATOM 775 O O . SER A 1 97 ? 25.610 1.971 -14.960 1.00 98.44 97 SER A O 1
ATOM 777 N N . ALA A 1 98 ? 23.832 0.585 -14.912 1.00 98.44 98 ALA A N 1
ATOM 778 C CA . ALA A 1 98 ? 24.202 -0.192 -16.091 1.00 98.44 98 ALA A CA 1
ATOM 779 C C . ALA A 1 98 ? 24.207 0.680 -17.356 1.00 98.44 98 ALA A C 1
ATOM 781 O O . ALA A 1 98 ? 25.234 0.771 -18.027 1.00 98.44 98 ALA A O 1
ATOM 782 N N . LEU A 1 99 ? 23.115 1.413 -17.605 1.00 98.56 99 LEU A N 1
ATOM 783 C CA . LEU A 1 99 ? 23.006 2.342 -18.735 1.00 98.56 99 LEU A CA 1
ATOM 784 C C . LEU A 1 99 ? 24.088 3.424 -18.692 1.00 98.56 99 LEU A C 1
ATOM 786 O O . LEU A 1 99 ? 24.672 3.771 -19.714 1.00 98.56 99 LEU A O 1
ATOM 790 N N . ARG A 1 100 ? 24.406 3.948 -17.502 1.00 98.44 100 ARG A N 1
ATOM 791 C CA . ARG A 1 100 ? 25.495 4.919 -17.341 1.00 98.44 100 ARG A CA 1
ATOM 792 C C . ARG A 1 100 ? 26.843 4.344 -17.780 1.00 98.44 100 ARG A C 1
ATOM 794 O O . ARG A 1 100 ? 27.618 5.062 -18.402 1.00 98.44 100 ARG A O 1
ATOM 801 N N . SER A 1 101 ? 27.128 3.087 -17.442 1.00 98.25 101 SER A N 1
ATOM 802 C CA . SER A 1 101 ? 28.367 2.422 -17.857 1.00 98.25 101 SER A CA 1
ATOM 803 C C . SER A 1 101 ? 28.429 2.254 -19.373 1.00 98.25 101 SER A C 1
ATOM 805 O O . SER A 1 101 ? 29.468 2.523 -19.968 1.00 98.25 101 SER A O 1
ATOM 807 N N . GLU A 1 102 ? 27.324 1.836 -19.988 1.00 98.69 102 GLU A N 1
ATOM 808 C CA . GLU A 1 102 ? 27.219 1.650 -21.437 1.00 98.69 102 GLU A CA 1
ATOM 809 C C . GLU A 1 102 ? 27.438 2.966 -22.196 1.00 98.69 102 GLU A C 1
ATOM 811 O O . GLU A 1 102 ? 28.231 3.016 -23.134 1.00 98.69 102 GLU A O 1
ATOM 816 N N . VAL A 1 103 ? 26.829 4.062 -21.729 1.00 98.62 103 VAL A N 1
ATOM 817 C CA . VAL A 1 103 ? 27.038 5.404 -22.296 1.00 98.62 103 VAL A CA 1
ATOM 818 C C . VAL A 1 103 ? 28.508 5.822 -22.237 1.00 98.62 103 VAL A C 1
ATOM 820 O O . VAL A 1 103 ? 29.023 6.387 -23.201 1.00 98.62 103 VAL A O 1
ATOM 823 N N . GLU A 1 104 ? 29.205 5.550 -21.131 1.00 98.56 104 GLU A N 1
ATOM 824 C CA . GLU A 1 104 ? 30.626 5.893 -21.025 1.00 98.56 104 GLU A CA 1
ATOM 825 C C . GLU A 1 104 ? 31.484 5.051 -21.982 1.00 98.56 104 GLU A C 1
ATOM 827 O O . GLU A 1 104 ? 32.410 5.579 -22.597 1.00 98.56 104 GLU A O 1
ATOM 832 N N . THR A 1 105 ? 31.148 3.770 -22.178 1.00 98.50 105 THR A N 1
ATOM 833 C CA . THR A 1 105 ? 31.804 2.917 -23.184 1.00 98.50 105 THR A CA 1
ATOM 834 C C . THR A 1 105 ? 31.609 3.464 -24.597 1.00 98.50 105 THR A C 1
ATOM 836 O O . THR A 1 105 ? 32.596 3.686 -25.298 1.00 98.50 105 THR A O 1
ATOM 839 N N . LEU A 1 106 ? 30.372 3.780 -24.988 1.00 98.69 106 LEU A N 1
ATOM 840 C CA . LEU A 1 106 ? 30.072 4.350 -26.306 1.00 98.69 106 LEU A CA 1
ATOM 841 C C . LEU A 1 106 ? 30.800 5.676 -26.543 1.00 98.69 106 LEU A C 1
ATOM 843 O O . LEU A 1 106 ? 31.316 5.925 -27.628 1.00 98.69 106 LEU A O 1
ATOM 847 N N . LYS A 1 107 ? 30.898 6.523 -25.516 1.00 98.69 107 LYS A N 1
ATOM 848 C CA . LYS A 1 107 ? 31.627 7.793 -25.591 1.00 98.69 107 LYS A CA 1
ATOM 849 C C . LYS A 1 107 ? 33.127 7.594 -25.829 1.00 98.69 107 LYS A C 1
ATOM 851 O O . LYS A 1 107 ? 33.746 8.366 -26.563 1.00 98.69 107 LYS A O 1
ATOM 856 N N . MET A 1 108 ? 33.727 6.570 -25.220 1.00 98.31 108 MET A N 1
ATOM 857 C CA . MET A 1 108 ? 35.123 6.211 -25.482 1.00 98.31 108 MET A CA 1
ATOM 858 C C . MET A 1 108 ? 35.320 5.692 -26.913 1.00 98.31 108 MET A C 1
ATOM 860 O O . MET A 1 108 ? 36.308 6.048 -27.557 1.00 98.31 108 MET A O 1
ATOM 864 N N . GLU A 1 109 ? 34.387 4.885 -27.418 1.00 98.62 109 GLU A N 1
ATOM 865 C CA . GLU A 1 109 ? 34.408 4.376 -28.794 1.00 98.62 109 GLU A CA 1
ATOM 866 C C . GLU A 1 109 ? 34.247 5.502 -29.823 1.00 98.62 109 GLU A C 1
ATOM 868 O O . GLU A 1 109 ? 35.027 5.584 -30.772 1.00 98.62 109 GLU A O 1
ATOM 873 N N . GLU A 1 110 ? 33.306 6.424 -29.603 1.00 98.44 110 GLU A N 1
ATOM 874 C CA . GLU A 1 110 ? 33.115 7.622 -30.428 1.00 98.44 110 GLU A CA 1
ATOM 875 C C . GLU A 1 110 ? 34.408 8.447 -30.508 1.00 98.44 110 GLU A C 1
ATOM 877 O O . GLU A 1 110 ? 34.852 8.824 -31.596 1.00 98.44 110 GLU A O 1
ATOM 882 N N . ALA A 1 111 ? 35.051 8.693 -29.361 1.00 98.56 111 ALA A N 1
ATOM 883 C CA . ALA A 1 111 ? 36.309 9.427 -29.307 1.00 98.56 111 ALA A CA 1
ATOM 884 C C . ALA A 1 111 ? 37.420 8.722 -30.104 1.00 98.56 111 ALA A C 1
ATOM 886 O O . ALA A 1 111 ? 38.157 9.380 -30.841 1.00 98.56 111 ALA A O 1
ATOM 887 N N . ALA A 1 112 ? 37.516 7.392 -30.005 1.00 98.50 112 ALA A N 1
ATOM 888 C CA . ALA A 1 112 ? 38.493 6.603 -30.751 1.00 98.50 112 ALA A CA 1
ATOM 889 C C . ALA A 1 112 ? 38.248 6.654 -32.270 1.00 98.50 112 ALA A C 1
ATOM 891 O O . ALA A 1 112 ? 39.188 6.872 -33.038 1.00 98.50 112 ALA A O 1
ATOM 892 N N . LEU A 1 113 ? 36.993 6.518 -32.711 1.00 98.62 113 LEU A N 1
ATOM 893 C CA . LEU A 1 113 ? 36.615 6.621 -34.125 1.00 98.62 113 LEU A CA 1
ATOM 894 C C . LEU A 1 113 ? 36.898 8.017 -34.685 1.00 98.62 113 LEU A C 1
ATOM 896 O O . LEU A 1 113 ? 37.432 8.155 -35.788 1.00 98.62 113 LEU A O 1
ATOM 900 N N . ARG A 1 114 ? 36.596 9.065 -33.912 1.00 98.69 114 ARG A N 1
ATOM 901 C CA . ARG A 1 114 ? 36.900 10.447 -34.292 1.00 98.69 114 ARG A CA 1
ATOM 902 C C . ARG A 1 114 ? 38.402 10.662 -34.473 1.00 98.69 114 ARG A C 1
ATOM 904 O O . ARG A 1 114 ? 38.812 11.288 -35.449 1.00 98.69 114 ARG A O 1
ATOM 911 N N . GLU A 1 115 ? 39.220 10.129 -33.571 1.00 98.75 115 GLU A N 1
ATOM 912 C CA . GLU A 1 115 ? 40.679 10.210 -33.669 1.00 98.75 115 GLU A CA 1
ATOM 913 C C . GLU A 1 115 ? 41.207 9.456 -34.901 1.00 98.75 115 GLU A C 1
ATOM 915 O O . GLU A 1 115 ? 42.059 9.967 -35.634 1.00 98.75 115 GLU A O 1
ATOM 920 N N . GLN A 1 116 ? 40.657 8.272 -35.184 1.00 98.62 116 GLN A N 1
ATOM 921 C CA . GLN A 1 116 ? 40.997 7.480 -36.368 1.00 98.62 116 GLN A CA 1
ATOM 922 C C . GLN A 1 116 ? 40.644 8.210 -37.673 1.00 98.62 116 GLN A C 1
ATOM 924 O O . GLN A 1 116 ? 41.431 8.203 -38.628 1.00 98.62 116 GLN A O 1
ATOM 929 N N . PHE A 1 117 ? 39.488 8.874 -37.716 1.00 98.62 117 PHE A N 1
ATOM 930 C CA . PHE A 1 117 ? 39.088 9.708 -38.846 1.00 98.62 117 PHE A CA 1
ATOM 931 C C . PHE A 1 117 ? 40.072 10.865 -39.062 1.00 98.62 117 PHE A C 1
ATOM 933 O O . PHE A 1 117 ? 40.538 11.075 -40.183 1.00 98.62 117 PHE A O 1
ATOM 940 N N . ILE A 1 118 ? 40.447 11.577 -37.992 1.00 98.62 118 ILE A N 1
ATOM 941 C CA . ILE A 1 118 ? 41.420 12.679 -38.060 1.00 98.62 118 ILE A CA 1
ATOM 942 C C . ILE A 1 118 ? 42.762 12.182 -38.611 1.00 98.62 118 ILE A C 1
ATOM 944 O O . ILE A 1 118 ? 43.302 12.792 -39.536 1.00 98.62 118 ILE A O 1
ATOM 948 N N . HIS A 1 119 ? 43.270 11.050 -38.115 1.00 98.62 119 HIS A N 1
ATOM 949 C CA . HIS A 1 119 ? 44.503 10.438 -38.621 1.00 98.62 119 HIS A CA 1
ATOM 950 C C . HIS A 1 119 ? 44.416 10.104 -40.114 1.00 98.62 119 HIS A C 1
ATOM 952 O O . HIS A 1 119 ? 45.332 10.423 -40.875 1.00 98.62 119 HIS A O 1
ATOM 958 N N . SER A 1 120 ? 43.299 9.514 -40.545 1.00 98.56 120 SER A N 1
ATOM 959 C CA . SER A 1 120 ? 43.071 9.150 -41.949 1.00 98.56 120 SER A CA 1
ATOM 960 C C . SER A 1 120 ? 43.054 10.384 -42.857 1.00 98.56 120 SER A C 1
ATOM 962 O O . SER A 1 120 ? 43.679 10.393 -43.918 1.00 98.56 120 SER A O 1
ATOM 964 N N . MET A 1 121 ? 42.402 11.464 -42.417 1.00 98.56 121 MET A N 1
ATOM 965 C CA . MET A 1 121 ? 42.362 12.728 -43.154 1.00 98.56 121 MET A CA 1
ATOM 966 C C . MET A 1 121 ? 43.732 13.407 -43.238 1.00 98.56 121 MET A C 1
ATOM 968 O O . MET A 1 121 ? 44.079 13.970 -44.279 1.00 98.56 121 MET A O 1
ATOM 972 N N . LEU A 1 122 ? 44.533 13.359 -42.171 1.00 98.25 122 LEU A N 1
ATOM 973 C CA . LEU A 1 122 ? 45.896 13.894 -42.180 1.00 98.25 122 LEU A CA 1
ATOM 974 C C . LEU A 1 122 ? 46.805 13.120 -43.142 1.00 98.25 122 LEU A C 1
ATOM 976 O O . LEU A 1 122 ? 47.543 13.746 -43.906 1.00 98.25 122 LEU A O 1
ATOM 980 N N . ASP A 1 123 ? 46.721 11.788 -43.154 1.00 98.44 123 ASP A N 1
ATOM 981 C CA . ASP A 1 123 ? 47.467 10.947 -44.097 1.00 98.44 123 ASP A CA 1
ATOM 982 C C . ASP A 1 123 ? 47.065 11.228 -45.552 1.00 98.44 123 ASP A C 1
ATOM 984 O O . ASP A 1 123 ? 47.930 11.421 -46.413 1.00 98.44 123 ASP A O 1
ATOM 988 N N . LEU A 1 124 ? 45.761 11.341 -45.829 1.00 98.31 124 LEU A N 1
ATOM 989 C CA . LEU A 1 124 ? 45.265 11.711 -47.155 1.00 98.31 124 LEU A CA 1
ATOM 990 C C . LEU A 1 124 ? 45.808 13.077 -47.593 1.00 98.31 124 LEU A C 1
ATOM 992 O O . LEU A 1 124 ? 46.353 13.207 -48.689 1.00 98.31 124 LEU A O 1
ATOM 996 N N . ASN A 1 125 ? 45.730 14.084 -46.722 1.00 98.38 125 ASN A N 1
ATOM 997 C CA . ASN A 1 125 ? 46.277 15.410 -47.000 1.00 98.38 125 ASN A CA 1
ATOM 998 C C . ASN A 1 125 ? 47.792 15.365 -47.262 1.00 98.38 125 ASN A C 1
ATOM 1000 O O . ASN A 1 125 ? 48.284 16.071 -48.144 1.00 98.38 125 ASN A O 1
ATOM 1004 N N . ALA A 1 126 ? 48.540 14.523 -46.543 1.00 98.19 126 ALA A N 1
ATOM 1005 C CA . ALA A 1 126 ? 49.965 14.320 -46.788 1.00 98.19 126 ALA A CA 1
ATOM 1006 C C . ALA A 1 126 ? 50.234 13.648 -48.146 1.00 98.19 126 ALA A C 1
ATOM 1008 O O . ALA A 1 126 ? 51.192 14.010 -48.831 1.00 98.19 126 ALA A O 1
ATOM 1009 N N . LYS A 1 127 ? 49.397 12.691 -48.566 1.00 98.25 127 LYS A N 1
ATOM 1010 C CA . LYS A 1 127 ? 49.472 12.061 -49.897 1.00 98.25 127 LYS A CA 1
ATOM 1011 C C . LYS A 1 127 ? 49.194 13.064 -51.018 1.00 98.25 127 LYS A C 1
ATOM 1013 O O . LYS A 1 127 ? 49.964 13.110 -51.972 1.00 98.25 127 LYS A O 1
ATOM 1018 N N . ILE A 1 128 ? 48.166 13.905 -50.875 1.00 97.56 128 ILE A N 1
ATOM 1019 C CA . ILE A 1 128 ? 47.834 14.959 -51.850 1.00 97.56 128 ILE A CA 1
ATOM 1020 C C . ILE A 1 128 ? 49.008 15.932 -52.020 1.00 97.56 128 ILE A C 1
ATOM 1022 O O . ILE A 1 128 ? 49.395 16.239 -53.145 1.00 97.56 128 ILE A O 1
ATOM 1026 N N . ARG A 1 129 ? 49.620 16.387 -50.916 1.00 97.38 129 ARG A N 1
ATOM 1027 C CA . ARG A 1 129 ? 50.789 17.285 -50.973 1.00 97.38 129 ARG A CA 1
ATOM 1028 C C . ARG A 1 129 ? 51.962 16.657 -51.723 1.00 97.38 129 ARG A C 1
ATOM 1030 O O . ARG A 1 129 ? 52.490 17.286 -52.633 1.00 97.38 129 ARG A O 1
ATOM 1037 N N . ARG A 1 130 ? 52.303 15.404 -51.405 1.00 96.88 130 ARG A N 1
ATOM 1038 C CA . ARG A 1 130 ? 53.365 14.659 -52.102 1.00 96.88 130 ARG A CA 1
ATOM 1039 C C . ARG A 1 130 ? 53.086 14.496 -53.594 1.00 96.88 130 ARG A C 1
ATOM 1041 O O . ARG A 1 130 ? 54.000 14.600 -54.403 1.00 96.88 130 ARG A O 1
ATOM 1048 N N . PHE A 1 131 ? 51.832 14.249 -53.964 1.00 95.88 131 PHE A N 1
ATOM 1049 C CA . PHE A 1 131 ? 51.437 14.158 -55.366 1.00 95.88 131 PHE A CA 1
ATOM 1050 C C . PHE A 1 131 ? 51.638 15.491 -56.101 1.00 95.88 131 PHE A C 1
ATOM 1052 O O . PHE A 1 131 ? 52.259 15.513 -57.160 1.00 95.88 131 PHE A O 1
ATOM 1059 N N . HIS A 1 132 ? 51.195 16.608 -55.515 1.00 94.12 132 HIS A N 1
ATOM 1060 C CA . HIS A 1 132 ? 51.434 17.935 -56.090 1.00 94.12 132 HIS A CA 1
ATOM 1061 C C . HIS A 1 132 ? 52.931 18.265 -56.213 1.00 94.12 132 HIS A C 1
ATOM 1063 O O . HIS A 1 132 ? 53.348 18.790 -57.241 1.00 94.12 132 HIS A O 1
ATOM 1069 N N . GLU A 1 133 ? 53.748 17.930 -55.209 1.00 92.81 133 GLU A N 1
ATOM 1070 C CA . GLU A 1 133 ? 55.211 18.088 -55.271 1.00 92.81 133 GLU A CA 1
ATOM 1071 C C . GLU A 1 133 ? 55.827 17.270 -56.415 1.00 92.81 133 GLU A C 1
ATOM 1073 O O . GLU A 1 133 ? 56.689 17.769 -57.136 1.00 92.81 133 GLU A O 1
ATOM 1078 N N . SER A 1 134 ? 55.354 16.037 -56.626 1.00 91.12 134 SER A N 1
ATOM 1079 C CA . SER A 1 134 ? 55.807 15.193 -57.736 1.00 91.12 134 SER A CA 1
ATOM 1080 C C . SER A 1 134 ? 55.497 15.811 -59.099 1.00 91.12 134 SER A C 1
ATOM 1082 O O . SER A 1 134 ? 56.350 15.755 -59.978 1.00 91.12 134 SER A O 1
ATOM 1084 N N . ILE A 1 135 ? 54.311 16.406 -59.278 1.00 88.50 135 ILE A N 1
ATOM 1085 C CA . ILE A 1 135 ? 53.942 17.087 -60.531 1.00 88.50 135 ILE A CA 1
ATOM 1086 C C . ILE A 1 135 ? 54.873 18.274 -60.788 1.00 88.50 135 ILE A C 1
ATOM 1088 O O . ILE A 1 135 ? 55.436 18.384 -61.873 1.00 88.50 135 ILE A O 1
ATOM 1092 N N . ILE A 1 136 ? 55.078 19.129 -59.780 1.00 85.62 136 ILE A N 1
ATOM 1093 C CA . ILE A 1 136 ? 55.942 20.313 -59.903 1.00 85.62 136 ILE A CA 1
ATOM 1094 C C . ILE A 1 136 ? 57.375 19.908 -60.275 1.00 85.62 136 ILE A C 1
ATOM 1096 O O . ILE A 1 136 ? 57.997 20.556 -61.112 1.00 85.62 136 ILE A O 1
ATOM 1100 N N . ASN A 1 137 ? 57.898 18.828 -59.690 1.00 77.19 137 ASN A N 1
ATOM 1101 C CA . ASN A 1 137 ? 59.233 18.332 -60.026 1.00 77.19 137 ASN A CA 1
ATOM 1102 C C . ASN A 1 137 ? 59.316 17.793 -61.467 1.00 77.19 137 ASN A C 1
ATOM 1104 O O . ASN A 1 137 ? 60.327 18.017 -62.128 1.00 77.19 137 ASN A O 1
ATOM 1108 N N . CYS A 1 138 ? 58.263 17.144 -61.982 1.00 64.44 138 CYS A N 1
ATOM 1109 C CA . CYS A 1 138 ? 58.213 16.696 -63.379 1.00 64.44 138 CYS A CA 1
ATOM 1110 C C . CYS A 1 138 ? 58.197 17.863 -64.385 1.00 64.44 138 CYS A C 1
ATOM 1112 O O . CYS A 1 138 ? 58.855 17.773 -65.420 1.00 64.44 138 CYS A O 1
ATOM 1114 N N . ASP A 1 139 ? 57.514 18.971 -64.079 1.00 59.12 139 ASP A N 1
ATOM 1115 C CA . ASP A 1 139 ? 57.497 20.165 -64.944 1.00 59.12 139 ASP A CA 1
ATOM 1116 C C . ASP A 1 139 ? 58.868 20.869 -65.022 1.00 59.12 139 ASP A C 1
ATOM 1118 O O . ASP A 1 139 ? 59.156 21.561 -65.999 1.00 59.12 139 ASP A O 1
ATOM 1122 N N . ILE A 1 140 ? 59.745 20.675 -64.029 1.00 56.62 140 ILE A N 1
ATOM 1123 C CA . ILE A 1 140 ? 61.110 21.229 -64.022 1.00 56.62 140 ILE A CA 1
ATOM 1124 C C . ILE A 1 140 ? 62.073 20.372 -64.869 1.00 56.62 140 ILE A C 1
ATOM 1126 O O . ILE A 1 140 ? 62.988 20.918 -65.481 1.00 56.62 140 ILE A O 1
ATOM 1130 N N . GLU A 1 141 ? 61.857 19.056 -64.969 1.00 51.38 141 GLU A N 1
ATOM 1131 C CA . GLU A 1 141 ? 62.670 18.155 -65.809 1.00 51.38 141 GLU A CA 1
ATOM 1132 C C . GLU A 1 141 ? 62.286 18.203 -67.303 1.00 51.38 141 GLU A C 1
ATOM 1134 O O . GLU A 1 141 ? 63.104 17.886 -68.167 1.00 51.38 141 GLU A O 1
ATOM 1139 N N . ALA A 1 142 ? 61.068 18.647 -67.636 1.00 48.34 142 ALA A N 1
ATOM 1140 C CA . ALA A 1 142 ? 60.579 18.735 -69.016 1.00 48.34 142 ALA A CA 1
ATOM 1141 C C . ALA A 1 142 ? 61.111 19.946 -69.816 1.00 48.34 142 ALA A C 1
ATOM 1143 O O . ALA A 1 142 ? 60.903 20.015 -71.027 1.00 48.34 142 ALA A O 1
ATOM 1144 N N . VAL A 1 143 ? 61.818 20.889 -69.181 1.00 49.44 143 VAL A N 1
ATOM 1145 C CA . VAL A 1 143 ? 62.380 22.077 -69.857 1.00 49.44 143 VAL A CA 1
ATOM 1146 C C . VAL A 1 143 ? 63.687 21.773 -70.614 1.00 49.44 143 VAL A C 1
ATOM 1148 O O . VAL A 1 143 ? 64.100 22.576 -71.444 1.00 49.44 143 VAL A O 1
ATOM 1151 N N . ASP A 1 144 ? 64.290 20.590 -70.432 1.00 45.69 144 ASP A N 1
ATOM 1152 C CA . ASP A 1 144 ? 65.574 20.232 -71.064 1.00 45.69 144 ASP A CA 1
ATOM 1153 C C . ASP A 1 144 ? 65.494 19.185 -72.194 1.00 45.69 144 ASP A C 1
ATOM 1155 O O . ASP A 1 144 ? 66.525 18.678 -72.637 1.00 45.69 144 ASP A O 1
ATOM 1159 N N . CYS A 1 145 ? 64.314 18.870 -72.739 1.00 42.53 145 CYS A N 1
ATOM 1160 C CA . CYS A 1 145 ? 64.209 17.980 -73.907 1.00 42.53 145 CYS A CA 1
ATOM 1161 C C . CYS A 1 145 ? 63.106 18.407 -74.887 1.00 42.53 145 CYS A C 1
ATOM 1163 O O . CYS A 1 145 ? 62.058 17.773 -75.003 1.00 42.53 145 CYS A O 1
ATOM 1165 N N . GLU A 1 146 ? 63.380 19.453 -75.670 1.00 42.09 146 GLU A N 1
ATOM 1166 C CA . GLU A 1 146 ? 62.703 19.652 -76.952 1.00 42.09 146 GLU A CA 1
ATOM 1167 C C . GLU A 1 146 ? 63.245 18.663 -77.992 1.00 42.09 146 GLU A C 1
ATOM 1169 O O . GLU A 1 146 ? 64.380 18.785 -78.450 1.00 42.09 146 GLU A O 1
ATOM 1174 N N . ALA A 1 147 ? 62.404 17.694 -78.357 1.00 43.12 147 ALA A N 1
ATOM 1175 C CA . ALA A 1 147 ? 62.170 17.167 -79.707 1.00 43.12 147 ALA A CA 1
ATOM 1176 C C . ALA A 1 147 ? 61.742 15.698 -79.604 1.00 43.12 147 ALA A C 1
ATOM 1178 O O . ALA A 1 147 ? 62.532 14.850 -79.213 1.00 43.12 147 ALA A O 1
ATOM 1179 N N . TYR A 1 148 ? 60.505 15.384 -79.985 1.00 38.62 148 TYR A N 1
ATOM 1180 C CA . TYR A 1 148 ? 60.217 14.568 -81.168 1.00 38.62 148 TYR A CA 1
ATOM 1181 C C . TYR A 1 148 ? 58.702 14.371 -81.307 1.00 38.62 148 TYR A C 1
ATOM 1183 O O . TYR A 1 148 ? 57.983 14.019 -80.377 1.00 38.62 148 TYR A O 1
ATOM 1191 N N . THR A 1 149 ? 58.251 14.639 -82.524 1.00 42.47 149 THR A N 1
ATOM 1192 C CA . THR A 1 149 ? 56.979 14.264 -83.140 1.00 42.47 149 THR A CA 1
ATOM 1193 C C . THR A 1 149 ? 56.643 12.784 -82.944 1.00 42.47 149 THR A C 1
ATOM 1195 O O . THR A 1 149 ? 57.484 11.947 -83.251 1.00 42.47 149 THR A O 1
ATOM 1198 N N . ASP A 1 150 ? 55.418 12.454 -82.535 1.00 33.53 150 ASP A N 1
ATOM 1199 C CA . ASP A 1 150 ? 54.405 11.860 -83.426 1.00 33.53 150 ASP A CA 1
ATOM 1200 C C . ASP A 1 150 ? 53.108 11.566 -82.658 1.00 33.53 150 ASP A C 1
ATOM 1202 O O . ASP A 1 150 ? 53.121 11.087 -81.526 1.00 33.53 150 ASP A O 1
ATOM 1206 N N . ALA A 1 151 ? 51.971 11.843 -83.291 1.00 45.06 151 ALA A N 1
ATOM 1207 C CA . ALA A 1 151 ? 50.662 11.429 -82.802 1.00 45.06 151 ALA A CA 1
ATOM 1208 C C . ALA A 1 151 ? 50.405 9.954 -83.150 1.00 45.06 151 ALA A C 1
ATOM 1210 O O . ALA A 1 151 ? 50.655 9.546 -84.286 1.00 45.06 151 ALA A O 1
ATOM 1211 N N . PRO A 1 152 ? 49.791 9.179 -82.239 1.00 46.16 152 PRO A N 1
ATOM 1212 C CA . PRO A 1 152 ? 48.878 8.136 -82.698 1.00 46.16 152 PRO A CA 1
ATOM 1213 C C . PRO A 1 152 ? 47.554 8.083 -81.918 1.00 46.16 152 PRO A C 1
ATOM 1215 O O . PRO A 1 152 ? 47.504 7.915 -80.706 1.00 46.16 152 PRO A O 1
ATOM 1218 N N . GLN A 1 153 ? 46.486 8.199 -82.706 1.00 40.34 153 GLN A N 1
ATOM 1219 C CA . GLN A 1 153 ? 45.254 7.404 -82.703 1.00 40.34 153 GLN A CA 1
ATOM 1220 C C . GLN A 1 153 ? 44.655 6.901 -81.376 1.00 40.34 153 GLN A C 1
ATOM 1222 O O . GLN A 1 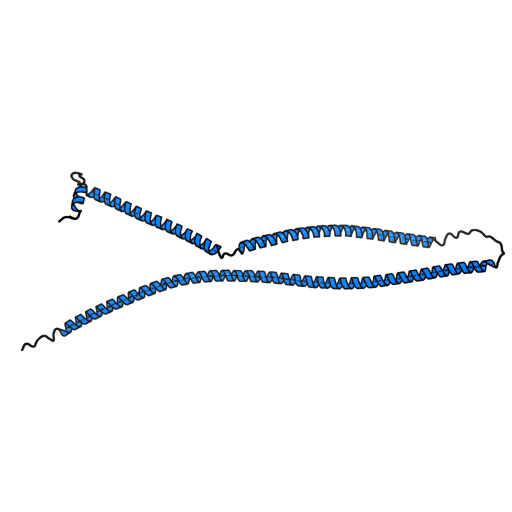153 ? 45.136 5.973 -80.734 1.00 40.34 153 GLN A O 1
ATOM 1227 N N . VAL A 1 154 ? 43.463 7.452 -81.126 1.00 47.34 154 VAL A N 1
ATOM 1228 C CA . VAL A 1 154 ? 42.271 6.856 -80.507 1.00 47.34 154 VAL A CA 1
ATOM 1229 C C . VAL A 1 154 ? 42.285 5.324 -80.481 1.00 47.34 154 VAL A C 1
ATOM 1231 O O . VAL A 1 154 ? 42.249 4.677 -81.525 1.00 47.34 154 VAL A O 1
ATOM 1234 N N . ASN A 1 155 ? 42.190 4.767 -79.276 1.00 36.53 155 ASN A N 1
ATOM 1235 C CA . ASN A 1 155 ? 41.576 3.466 -79.054 1.00 36.53 155 ASN A CA 1
ATOM 1236 C C . ASN A 1 155 ? 40.765 3.549 -77.752 1.00 36.53 155 ASN A C 1
ATOM 1238 O O . ASN A 1 155 ? 41.324 3.527 -76.656 1.00 36.53 155 ASN A O 1
ATOM 1242 N N . MET A 1 156 ? 39.448 3.730 -77.886 1.00 49.22 156 MET A N 1
ATOM 1243 C CA . MET A 1 156 ? 38.492 3.560 -76.793 1.00 49.22 156 MET A CA 1
ATOM 1244 C C . MET A 1 156 ? 38.504 2.078 -76.423 1.00 49.22 156 MET A C 1
ATOM 1246 O O . MET A 1 156 ? 38.005 1.240 -77.171 1.00 49.22 156 MET A O 1
ATOM 1250 N N . LYS A 1 157 ? 39.127 1.748 -75.294 1.00 44.19 157 LYS A N 1
ATOM 1251 C CA . LYS A 1 157 ? 39.036 0.424 -74.685 1.00 44.19 157 LYS A CA 1
ATOM 1252 C C . LYS A 1 157 ? 37.764 0.406 -73.829 1.00 44.19 157 LYS A C 1
ATOM 1254 O O . LYS A 1 157 ? 37.816 0.519 -72.612 1.00 44.19 157 LYS A O 1
ATOM 1259 N N . GLU A 1 158 ? 36.609 0.369 -74.485 1.00 50.66 158 GLU A N 1
ATOM 1260 C CA . GLU A 1 158 ? 35.379 -0.108 -73.847 1.00 50.66 158 GLU A CA 1
ATOM 1261 C C . GLU A 1 158 ? 35.568 -1.621 -73.622 1.00 50.66 158 GLU A C 1
ATOM 1263 O O . GLU A 1 158 ? 36.086 -2.288 -74.521 1.00 50.66 158 GLU A O 1
ATOM 1268 N N . ASN A 1 159 ? 35.212 -2.133 -72.434 1.00 52.69 159 ASN A N 1
ATOM 1269 C CA . ASN A 1 159 ? 35.192 -3.553 -71.997 1.00 52.69 159 ASN A CA 1
ATOM 1270 C C . ASN A 1 159 ? 36.134 -3.971 -70.839 1.00 52.69 159 ASN A C 1
ATOM 1272 O O . ASN A 1 159 ? 36.459 -5.150 -70.729 1.00 52.69 159 ASN A O 1
ATOM 1276 N N . GLU A 1 160 ? 36.527 -3.072 -69.930 1.00 55.69 160 GLU A N 1
ATOM 1277 C CA . GLU A 1 160 ? 37.016 -3.474 -68.584 1.00 55.69 160 GLU A CA 1
ATOM 1278 C C . GLU A 1 160 ? 36.091 -3.008 -67.432 1.00 55.69 160 GLU A C 1
ATOM 1280 O O . GLU A 1 160 ? 36.319 -3.378 -66.287 1.00 55.69 160 GLU A O 1
ATOM 1285 N N . ASN A 1 161 ? 34.999 -2.283 -67.726 1.00 61.28 161 ASN A N 1
ATOM 1286 C CA . ASN A 1 161 ? 34.148 -1.645 -66.706 1.00 61.28 161 ASN A CA 1
ATOM 1287 C C . ASN A 1 161 ? 32.778 -2.319 -66.491 1.00 61.28 161 ASN A C 1
ATOM 1289 O O . ASN A 1 161 ? 32.067 -1.936 -65.567 1.00 61.28 161 ASN A O 1
ATOM 1293 N N . ASP A 1 162 ? 32.383 -3.298 -67.311 1.00 67.12 162 ASP A N 1
ATOM 1294 C CA . ASP A 1 162 ? 31.039 -3.899 -67.222 1.00 67.12 162 ASP A CA 1
ATOM 1295 C C . ASP A 1 162 ? 30.842 -4.688 -65.918 1.00 67.12 162 ASP A C 1
ATOM 1297 O O . ASP A 1 162 ? 29.796 -4.575 -65.282 1.00 67.12 162 ASP A O 1
ATOM 1301 N N . ASP A 1 163 ? 31.867 -5.413 -65.458 1.00 75.62 163 ASP A N 1
ATOM 1302 C CA . ASP A 1 163 ? 31.810 -6.154 -64.191 1.00 75.62 163 ASP A CA 1
ATOM 1303 C C . ASP A 1 163 ? 31.747 -5.210 -62.970 1.00 75.62 163 ASP A C 1
ATOM 1305 O O . ASP A 1 163 ? 31.055 -5.498 -61.991 1.00 75.62 163 ASP A O 1
ATOM 1309 N N . GLU A 1 164 ? 32.416 -4.051 -63.030 1.00 78.94 164 GLU A N 1
ATOM 1310 C CA . GLU A 1 164 ? 32.357 -3.021 -61.981 1.00 78.94 164 GLU A CA 1
ATOM 1311 C C . GLU A 1 164 ? 31.003 -2.299 -61.960 1.00 78.94 164 GLU A C 1
ATOM 1313 O O . GLU A 1 164 ? 30.470 -2.011 -60.885 1.00 78.94 164 GLU A O 1
ATOM 1318 N N . ILE A 1 165 ? 30.412 -2.051 -63.133 1.00 80.00 165 ILE A N 1
ATOM 1319 C CA . ILE A 1 165 ? 29.073 -1.464 -63.264 1.00 80.00 165 ILE A CA 1
ATOM 1320 C C . ILE A 1 165 ? 28.018 -2.419 -62.696 1.00 80.00 165 ILE A C 1
ATOM 1322 O O . ILE A 1 165 ? 27.199 -1.998 -61.880 1.00 80.00 165 ILE A O 1
ATOM 1326 N N . VAL A 1 166 ? 28.077 -3.711 -63.034 1.00 86.00 166 VAL A N 1
ATOM 1327 C CA . VAL A 1 166 ? 27.150 -4.727 -62.503 1.00 86.00 166 VAL A CA 1
ATOM 1328 C C . VAL A 1 166 ? 27.287 -4.872 -60.981 1.00 86.00 166 VAL A C 1
ATOM 1330 O O . VAL A 1 166 ? 26.284 -4.997 -60.272 1.00 86.00 166 VAL A O 1
ATOM 1333 N N . ALA A 1 167 ? 28.508 -4.802 -60.440 1.00 88.19 167 ALA A N 1
ATOM 1334 C CA . ALA A 1 167 ? 28.731 -4.824 -58.994 1.00 88.19 167 ALA A CA 1
ATOM 1335 C C . ALA A 1 167 ? 28.131 -3.593 -58.286 1.00 88.19 167 ALA A C 1
ATOM 1337 O O . ALA A 1 167 ? 27.531 -3.721 -57.214 1.00 88.19 167 ALA A O 1
ATOM 1338 N N . LEU A 1 168 ? 28.248 -2.406 -58.890 1.00 88.56 168 LEU A N 1
ATOM 1339 C CA . LEU A 1 168 ? 27.645 -1.174 -58.376 1.00 88.56 168 LEU A CA 1
ATOM 1340 C C . LEU A 1 168 ? 26.113 -1.202 -58.442 1.00 88.56 168 LEU A C 1
ATOM 1342 O O . LEU A 1 168 ? 25.460 -0.769 -57.494 1.00 88.56 168 LEU A O 1
ATOM 1346 N N . GLU A 1 169 ? 25.529 -1.743 -59.510 1.00 90.81 169 GLU A N 1
ATOM 1347 C CA . GLU A 1 169 ? 24.076 -1.926 -59.633 1.00 90.81 169 GLU A CA 1
ATOM 1348 C C . GLU A 1 169 ? 23.520 -2.882 -58.565 1.00 90.81 169 GLU A C 1
ATOM 1350 O O . GLU A 1 169 ? 22.462 -2.618 -57.981 1.00 90.81 169 GLU A O 1
ATOM 1355 N N . SER A 1 170 ? 24.254 -3.956 -58.249 1.00 93.25 170 SER A N 1
ATOM 1356 C CA . SER A 1 170 ? 23.912 -4.859 -57.142 1.00 93.25 170 SER A CA 1
ATOM 1357 C C . SER A 1 170 ? 23.953 -4.133 -55.797 1.00 93.25 170 SER A C 1
ATOM 1359 O O . SER A 1 170 ? 23.006 -4.225 -55.021 1.00 93.25 170 SER A O 1
ATOM 1361 N N . MET A 1 171 ? 25.009 -3.356 -55.535 1.00 95.31 171 MET A N 1
ATOM 1362 C CA . MET A 1 171 ? 25.149 -2.604 -54.284 1.00 95.31 171 MET A CA 1
ATOM 1363 C C . MET A 1 171 ? 24.063 -1.532 -54.128 1.00 95.31 171 MET A C 1
ATOM 1365 O O . MET A 1 171 ? 23.526 -1.350 -53.038 1.00 95.31 171 MET A O 1
ATOM 1369 N N . LEU A 1 172 ? 23.696 -0.846 -55.214 1.00 94.50 172 LEU A N 1
ATOM 1370 C CA . LEU A 1 172 ? 22.578 0.099 -55.220 1.00 94.50 172 LEU A CA 1
ATOM 1371 C C . LEU A 1 172 ? 21.244 -0.596 -54.935 1.00 94.50 172 LEU A C 1
ATOM 1373 O O . LEU A 1 172 ? 20.419 -0.042 -54.211 1.00 94.50 172 LEU A O 1
ATOM 1377 N N . SER A 1 173 ? 21.040 -1.807 -55.458 1.00 95.31 173 SER A N 1
ATOM 1378 C CA . SER A 1 173 ? 19.839 -2.603 -55.179 1.00 95.31 173 SER A CA 1
ATOM 1379 C C . SER A 1 173 ? 19.763 -3.025 -53.708 1.00 95.31 173 SER A C 1
ATOM 1381 O O . SER A 1 173 ? 18.697 -2.921 -53.099 1.00 95.31 173 SER A O 1
ATOM 1383 N N . ASP A 1 174 ? 20.893 -3.419 -53.115 1.00 96.38 174 ASP A N 1
ATOM 1384 C CA . ASP A 1 174 ? 20.981 -3.773 -51.695 1.00 96.38 174 ASP A CA 1
ATOM 1385 C C . ASP A 1 174 ? 20.722 -2.560 -50.793 1.00 96.38 174 ASP A C 1
ATOM 1387 O O . ASP A 1 174 ? 19.934 -2.647 -49.849 1.00 96.38 174 ASP A O 1
ATOM 1391 N N . ILE A 1 175 ? 21.322 -1.407 -51.112 1.00 96.75 175 ILE A N 1
ATOM 1392 C CA . ILE A 1 175 ? 21.087 -0.149 -50.389 1.00 96.75 175 ILE A CA 1
ATOM 1393 C C . ILE A 1 175 ? 19.613 0.241 -50.479 1.00 96.75 175 ILE A C 1
ATOM 1395 O O . ILE A 1 175 ? 19.010 0.541 -49.454 1.00 96.75 175 ILE A O 1
ATOM 1399 N N . LEU A 1 176 ? 19.004 0.186 -51.669 1.00 95.81 176 LEU A N 1
ATOM 1400 C CA . LEU A 1 176 ? 17.581 0.488 -51.839 1.00 95.81 176 LEU A CA 1
ATOM 1401 C C . LEU A 1 176 ? 16.698 -0.448 -51.008 1.00 95.81 176 LEU A C 1
ATOM 1403 O O . LEU A 1 176 ? 15.784 0.028 -50.335 1.00 95.81 176 LEU A O 1
ATOM 1407 N N . SER A 1 177 ? 16.990 -1.752 -50.998 1.00 95.44 177 SER A N 1
ATOM 1408 C CA . SER A 1 177 ? 16.266 -2.718 -50.165 1.00 95.44 177 SER A CA 1
ATOM 1409 C C . SER A 1 177 ? 16.401 -2.390 -48.676 1.00 95.44 177 SER A C 1
ATOM 1411 O O . SER A 1 177 ? 15.407 -2.408 -47.946 1.00 95.44 177 SER A O 1
ATOM 1413 N N . GLN A 1 178 ? 17.609 -2.069 -48.216 1.00 96.50 178 GLN A N 1
ATOM 1414 C CA . GLN A 1 178 ? 17.862 -1.725 -46.821 1.00 96.50 178 GLN A CA 1
ATOM 1415 C C . GLN A 1 178 ? 17.155 -0.421 -46.427 1.00 96.50 178 GLN A C 1
ATOM 1417 O O . GLN A 1 178 ? 16.482 -0.387 -45.400 1.00 96.50 178 GLN A O 1
ATOM 1422 N N . THR A 1 179 ? 17.208 0.608 -47.279 1.00 94.88 179 THR A N 1
ATOM 1423 C CA . THR A 1 179 ? 16.497 1.878 -47.068 1.00 94.88 179 THR A CA 1
ATOM 1424 C C . THR A 1 179 ? 14.988 1.668 -46.977 1.00 94.88 179 THR A C 1
ATOM 1426 O O . THR A 1 179 ? 14.355 2.207 -46.076 1.00 94.88 179 THR A O 1
ATOM 1429 N N . THR A 1 180 ? 14.393 0.838 -47.843 1.00 96.31 180 THR A N 1
ATOM 1430 C CA . THR A 1 180 ? 12.948 0.559 -47.755 1.00 96.31 180 THR A CA 1
ATOM 1431 C C . THR A 1 180 ? 12.557 -0.141 -46.457 1.00 96.31 180 THR A C 1
ATOM 1433 O O . THR A 1 180 ? 11.512 0.166 -45.888 1.00 96.31 180 THR A O 1
ATOM 1436 N N . LYS A 1 181 ? 13.406 -1.045 -45.957 1.00 97.25 181 LYS A N 1
ATOM 1437 C CA . LYS A 1 181 ? 13.165 -1.753 -44.700 1.00 97.25 181 LYS A CA 1
ATOM 1438 C C . LYS A 1 181 ? 13.279 -0.817 -43.493 1.00 97.25 181 LYS A C 1
ATOM 1440 O O . LYS A 1 181 ? 12.413 -0.838 -42.624 1.00 97.25 181 LYS A O 1
ATOM 1445 N N . GLU A 1 182 ? 14.308 0.024 -43.459 1.00 95.44 182 GLU A N 1
ATOM 1446 C CA . GLU A 1 182 ? 14.490 1.030 -42.404 1.00 95.44 182 GLU A CA 1
ATOM 1447 C C . GLU A 1 182 ? 13.343 2.052 -42.386 1.00 95.44 182 GLU A C 1
ATOM 1449 O O . GLU A 1 182 ? 12.858 2.411 -41.314 1.00 95.44 182 GLU A O 1
ATOM 1454 N N . ASP A 1 183 ? 12.830 2.456 -43.552 1.00 95.88 183 ASP A N 1
ATOM 1455 C CA . ASP A 1 183 ? 11.661 3.339 -43.653 1.00 95.88 183 ASP A CA 1
ATOM 1456 C C . ASP A 1 183 ? 10.383 2.696 -43.080 1.00 95.88 183 ASP A C 1
ATOM 1458 O O . ASP A 1 183 ? 9.556 3.377 -42.459 1.00 95.88 183 ASP A O 1
ATOM 1462 N N . GLU A 1 184 ? 10.188 1.390 -43.279 1.00 97.00 184 GLU A N 1
ATOM 1463 C CA . GLU A 1 184 ? 9.069 0.640 -42.696 1.00 97.00 184 GLU A CA 1
ATOM 1464 C C . GLU A 1 184 ? 9.196 0.516 -41.173 1.00 97.00 184 GLU A C 1
ATOM 1466 O O . GLU A 1 184 ? 8.217 0.749 -40.456 1.00 97.00 184 GLU A O 1
ATOM 1471 N N . GLU A 1 185 ? 10.396 0.211 -40.674 1.00 96.56 185 GLU A N 1
ATOM 1472 C CA . GLU A 1 185 ? 10.696 0.142 -39.239 1.00 96.56 185 GLU A CA 1
ATOM 1473 C C . GLU A 1 185 ? 10.485 1.504 -38.563 1.00 96.56 185 GLU A C 1
ATOM 1475 O O . GLU A 1 185 ? 9.787 1.589 -37.550 1.00 96.56 185 GLU A O 1
ATOM 1480 N N . TYR A 1 186 ? 10.961 2.589 -39.179 1.00 96.38 186 TYR A N 1
ATOM 1481 C CA . TYR A 1 186 ? 10.749 3.953 -38.693 1.00 96.38 186 TYR A CA 1
ATOM 1482 C C . TYR A 1 186 ? 9.260 4.323 -38.624 1.00 96.38 186 TYR A C 1
ATOM 1484 O O . TYR A 1 186 ? 8.793 4.917 -37.648 1.00 96.38 186 TYR A O 1
ATOM 1492 N N . ARG A 1 187 ? 8.465 3.941 -39.632 1.00 97.31 187 ARG A N 1
ATOM 1493 C CA . ARG A 1 187 ? 7.007 4.152 -39.606 1.00 97.31 187 ARG A CA 1
ATOM 1494 C C . ARG A 1 187 ? 6.330 3.364 -38.490 1.00 97.31 187 ARG A C 1
ATOM 1496 O O . ARG A 1 187 ? 5.424 3.900 -37.848 1.00 97.31 187 ARG A O 1
ATOM 1503 N N . ALA A 1 188 ? 6.746 2.119 -38.262 1.00 97.19 188 ALA A N 1
ATOM 1504 C CA . ALA A 1 188 ? 6.236 1.314 -37.159 1.00 97.19 188 ALA A CA 1
ATOM 1505 C C . ALA A 1 188 ? 6.580 1.953 -35.804 1.00 97.19 188 ALA A C 1
ATOM 1507 O O . ALA A 1 188 ? 5.721 2.017 -34.925 1.00 97.19 188 ALA A O 1
ATOM 1508 N N . GLU A 1 189 ? 7.788 2.500 -35.660 1.00 96.56 189 GLU A N 1
ATOM 1509 C CA . GLU A 1 189 ? 8.230 3.194 -34.450 1.00 96.56 189 GLU A CA 1
ATOM 1510 C C . GLU A 1 189 ? 7.471 4.506 -34.193 1.00 96.56 189 GLU A C 1
ATOM 1512 O O . GLU A 1 189 ? 7.103 4.803 -33.057 1.00 96.56 189 GLU A O 1
ATOM 1517 N N . ILE A 1 190 ? 7.126 5.268 -35.237 1.00 97.00 190 ILE A N 1
ATOM 1518 C CA . ILE A 1 190 ? 6.235 6.431 -35.087 1.00 97.00 190 ILE A CA 1
ATOM 1519 C C . ILE A 1 190 ? 4.873 6.008 -34.514 1.00 97.00 190 ILE A C 1
ATOM 1521 O O . ILE A 1 190 ? 4.304 6.711 -33.674 1.00 97.00 190 ILE A O 1
ATOM 1525 N N . GLU A 1 191 ? 4.323 4.883 -34.971 1.00 98.06 191 GLU A N 1
ATOM 1526 C CA . GLU A 1 191 ? 3.014 4.413 -34.518 1.00 98.06 191 GLU A CA 1
ATOM 1527 C C . GLU A 1 191 ? 3.055 3.902 -33.071 1.00 98.06 191 GLU A C 1
ATOM 1529 O O . GLU A 1 191 ? 2.170 4.225 -32.272 1.00 98.06 191 GLU A O 1
ATOM 1534 N N . THR A 1 192 ? 4.110 3.177 -32.685 1.00 96.69 192 THR A N 1
ATOM 1535 C CA . THR A 1 192 ? 4.307 2.781 -31.283 1.00 96.69 192 THR A CA 1
ATOM 1536 C C . THR A 1 192 ? 4.503 4.003 -30.391 1.00 96.69 192 THR A C 1
ATOM 1538 O O . THR A 1 192 ? 3.886 4.072 -29.327 1.00 96.69 192 THR A O 1
ATOM 1541 N N . HIS A 1 193 ? 5.266 5.004 -30.838 1.00 96.44 193 HIS A N 1
ATOM 1542 C CA . HIS A 1 193 ? 5.465 6.249 -30.101 1.00 96.44 193 HIS A CA 1
ATOM 1543 C C . HIS A 1 193 ? 4.142 6.982 -29.845 1.00 96.44 193 HIS A C 1
ATOM 1545 O O . HIS A 1 193 ? 3.859 7.355 -28.706 1.00 96.44 193 HIS A O 1
ATOM 1551 N N . LYS A 1 194 ? 3.282 7.121 -30.866 1.00 97.88 194 LYS A N 1
ATOM 1552 C CA . LYS A 1 194 ? 1.939 7.709 -30.705 1.00 97.88 194 LYS A CA 1
ATOM 1553 C C . LYS A 1 194 ? 1.099 6.954 -29.681 1.00 97.88 194 LYS A C 1
ATOM 1555 O O . LYS A 1 194 ? 0.441 7.577 -28.848 1.00 97.88 194 LYS A O 1
ATOM 1560 N N . LYS A 1 195 ? 1.121 5.620 -29.725 1.00 98.00 195 LYS A N 1
ATOM 1561 C CA . LYS A 1 195 ? 0.369 4.787 -28.781 1.00 98.00 195 LYS A CA 1
ATOM 1562 C C . LYS A 1 195 ? 0.859 4.980 -27.344 1.00 98.00 195 LYS A C 1
ATOM 1564 O O . LYS A 1 195 ? 0.043 5.193 -26.453 1.00 98.00 195 LYS A O 1
ATOM 1569 N N . VAL A 1 196 ? 2.174 4.979 -27.131 1.00 96.88 196 VAL A N 1
ATOM 1570 C CA . VAL A 1 196 ? 2.782 5.229 -25.814 1.00 96.88 196 VAL A CA 1
ATOM 1571 C C . VAL A 1 196 ? 2.439 6.630 -25.307 1.00 96.88 196 VAL A C 1
ATOM 1573 O O . VAL A 1 196 ? 2.101 6.796 -24.138 1.00 96.88 196 VAL A O 1
ATOM 1576 N N . GLN A 1 197 ? 2.458 7.639 -26.179 1.00 97.31 197 GLN A N 1
ATOM 1577 C CA . GLN A 1 197 ? 2.090 9.007 -25.814 1.00 97.31 197 GLN A CA 1
ATOM 1578 C C . GLN A 1 197 ? 0.618 9.109 -25.378 1.00 97.31 197 GLN A C 1
ATOM 1580 O O . GLN A 1 197 ? 0.298 9.814 -24.420 1.00 97.31 197 GLN A O 1
ATOM 1585 N N . GLN A 1 198 ? -0.275 8.363 -26.032 1.00 97.69 198 GLN A N 1
ATOM 1586 C CA . GLN A 1 198 ? -1.681 8.278 -25.643 1.00 97.69 198 GLN A CA 1
ATOM 1587 C C . GLN A 1 198 ? -1.871 7.573 -24.288 1.00 97.69 198 GLN A C 1
ATOM 1589 O O . GLN A 1 198 ? -2.664 8.033 -23.467 1.00 97.69 198 GLN A O 1
ATOM 1594 N N . GLU A 1 199 ? -1.145 6.479 -24.038 1.00 97.31 199 GLU A N 1
ATOM 1595 C CA . GLU A 1 199 ? -1.165 5.756 -22.755 1.00 97.31 199 GLU A CA 1
ATOM 1596 C C . GLU A 1 199 ? -0.598 6.604 -21.606 1.00 97.31 199 GLU A C 1
ATOM 1598 O O . GLU A 1 199 ? -1.122 6.570 -20.490 1.00 97.31 199 GLU A O 1
ATOM 1603 N N . LEU A 1 200 ? 0.434 7.410 -21.875 1.00 96.88 200 LEU A N 1
ATOM 1604 C CA . LEU A 1 200 ? 0.987 8.353 -20.905 1.00 96.88 200 LEU A CA 1
ATOM 1605 C C . LEU A 1 200 ? -0.057 9.396 -20.492 1.00 96.88 200 LEU A C 1
ATOM 1607 O O . LEU A 1 200 ? -0.252 9.619 -19.299 1.00 96.88 200 LEU A O 1
ATOM 1611 N N . LEU A 1 201 ? -0.770 9.976 -21.459 1.00 97.75 201 LEU A N 1
ATOM 1612 C CA . LEU A 1 201 ? -1.809 10.971 -21.194 1.00 97.75 201 LEU A CA 1
ATOM 1613 C C . LEU A 1 201 ? -2.978 10.378 -20.384 1.00 97.75 201 LEU A C 1
ATOM 1615 O O . LEU A 1 201 ? -3.485 11.010 -19.455 1.00 97.75 201 LEU A O 1
ATOM 1619 N N . ASP A 1 202 ? -3.377 9.135 -20.666 1.00 97.62 202 ASP A N 1
ATOM 1620 C CA . ASP A 1 202 ? -4.363 8.408 -19.852 1.00 97.62 202 ASP A CA 1
ATOM 1621 C C . ASP A 1 202 ? -3.861 8.177 -18.411 1.00 97.62 202 ASP A C 1
ATOM 1623 O O . ASP A 1 202 ? -4.586 8.423 -17.445 1.00 97.62 202 ASP A O 1
ATOM 1627 N N . CYS A 1 203 ? -2.594 7.796 -18.232 1.00 95.62 203 CYS A N 1
ATOM 1628 C CA . CYS A 1 203 ? -1.990 7.671 -16.904 1.00 95.62 203 CYS A CA 1
ATOM 1629 C C . CYS A 1 203 ? -1.945 9.007 -16.144 1.00 95.62 203 CYS A C 1
ATOM 1631 O O . CYS A 1 203 ? -2.293 9.046 -14.962 1.00 95.62 203 CYS A O 1
ATOM 1633 N N . GLU A 1 204 ? -1.561 10.105 -16.796 1.00 96.38 204 GLU A N 1
ATOM 1634 C CA . GLU A 1 204 ? -1.517 11.439 -16.184 1.00 96.38 204 GLU A CA 1
ATOM 1635 C C . GLU A 1 204 ? -2.901 11.891 -15.705 1.00 96.38 204 GLU A C 1
ATOM 1637 O O . GLU A 1 204 ? -3.047 12.364 -14.573 1.00 96.38 204 GLU A O 1
ATOM 1642 N N . THR A 1 205 ? -3.940 11.681 -16.520 1.00 97.00 205 THR A N 1
ATOM 1643 C CA . THR A 1 205 ? -5.319 12.004 -16.122 1.00 97.00 205 THR A CA 1
ATOM 1644 C C . THR A 1 205 ? -5.788 11.153 -14.939 1.00 97.00 205 THR A C 1
ATOM 1646 O O . THR A 1 205 ? -6.379 11.690 -13.998 1.00 97.00 205 THR A O 1
ATOM 1649 N N . LYS A 1 206 ? -5.458 9.854 -14.908 1.00 96.69 206 LYS A N 1
ATOM 1650 C CA . LYS A 1 206 ? -5.752 8.966 -13.768 1.00 96.69 206 LYS A CA 1
ATOM 1651 C C . LYS A 1 206 ? -5.042 9.397 -12.486 1.00 96.69 206 LYS A C 1
ATOM 1653 O O . LYS A 1 206 ? -5.661 9.390 -11.424 1.00 96.69 206 LYS A O 1
ATOM 1658 N N . VAL A 1 207 ? -3.773 9.798 -12.568 1.00 96.31 207 VAL A N 1
ATOM 1659 C CA . VAL A 1 207 ? -3.017 10.316 -11.414 1.00 96.31 207 VAL A CA 1
ATOM 1660 C C . VAL A 1 207 ? -3.621 11.626 -10.910 1.00 96.31 207 VAL A C 1
ATOM 1662 O O . VAL A 1 207 ? -3.753 11.807 -9.700 1.00 96.31 207 VAL A O 1
ATOM 1665 N N . SER A 1 208 ? -4.041 12.518 -11.811 1.00 96.75 208 SER A N 1
ATOM 1666 C CA . SER A 1 208 ? -4.737 13.757 -11.444 1.00 96.75 208 SER A CA 1
ATOM 1667 C C . SER A 1 208 ? -6.031 13.472 -10.671 1.00 96.75 208 SER A C 1
ATOM 1669 O O . SER A 1 208 ? -6.217 14.002 -9.576 1.00 96.75 208 SER A O 1
ATOM 1671 N N . LEU A 1 209 ? -6.863 12.554 -11.174 1.00 97.00 209 LEU A N 1
ATOM 1672 C CA . LEU A 1 209 ? -8.077 12.083 -10.498 1.00 97.00 209 LEU A CA 1
ATOM 1673 C C . LEU A 1 209 ? -7.786 11.471 -9.124 1.00 97.00 209 LEU A C 1
ATOM 1675 O O . LEU A 1 209 ? -8.466 11.785 -8.149 1.00 97.00 209 LEU A O 1
ATOM 1679 N N . LEU A 1 210 ? -6.767 10.615 -9.033 1.00 97.44 210 LEU A N 1
ATOM 1680 C CA . LEU A 1 210 ? -6.385 9.975 -7.777 1.00 97.44 210 LEU A CA 1
ATOM 1681 C C . LEU A 1 210 ? -5.917 11.009 -6.746 1.00 97.44 210 LEU A C 1
ATOM 1683 O O . LEU A 1 210 ? -6.303 10.917 -5.584 1.00 97.44 210 LEU A O 1
ATOM 1687 N N . ASN A 1 211 ? -5.164 12.028 -7.167 1.00 95.12 211 ASN A N 1
ATOM 1688 C CA . ASN A 1 211 ? -4.782 13.139 -6.296 1.00 95.12 211 ASN A CA 1
ATOM 1689 C C . ASN A 1 211 ? -6.007 13.892 -5.766 1.00 95.12 211 ASN A C 1
ATOM 1691 O O . ASN A 1 211 ? -6.062 14.158 -4.567 1.00 95.12 211 ASN A O 1
ATOM 1695 N N . THR A 1 212 ? -7.005 14.174 -6.611 1.00 96.12 212 THR A N 1
ATOM 1696 C CA . THR A 1 212 ? -8.269 14.780 -6.164 1.00 96.12 212 THR A CA 1
ATOM 1697 C C . THR A 1 212 ? -8.988 13.897 -5.143 1.00 96.12 212 THR A C 1
ATOM 1699 O O . THR A 1 212 ? -9.415 14.384 -4.100 1.00 96.12 212 THR A O 1
ATOM 1702 N N . ILE A 1 213 ? -9.076 12.586 -5.384 1.00 95.38 213 ILE A N 1
ATOM 1703 C CA . ILE A 1 213 ? -9.690 11.647 -4.434 1.00 95.38 213 ILE A CA 1
ATOM 1704 C C . ILE A 1 213 ? -8.943 11.663 -3.098 1.00 95.38 213 ILE A C 1
ATOM 1706 O O . ILE A 1 213 ? -9.577 11.704 -2.047 1.00 95.38 213 ILE A O 1
ATOM 1710 N N . VAL A 1 214 ? -7.609 11.663 -3.113 1.00 96.62 214 VAL A N 1
ATOM 1711 C CA . VAL A 1 214 ? -6.792 11.724 -1.893 1.00 96.62 214 VAL A CA 1
ATOM 1712 C C . VAL A 1 214 ? -7.027 13.029 -1.132 1.00 96.62 214 VAL A C 1
ATOM 1714 O O . VAL A 1 214 ? -7.162 12.991 0.091 1.00 96.62 214 VAL A O 1
ATOM 1717 N N . THR A 1 215 ? -7.103 14.175 -1.816 1.00 94.69 215 THR A N 1
ATOM 1718 C CA . THR A 1 215 ? -7.374 15.462 -1.156 1.00 94.69 215 THR A CA 1
ATOM 1719 C C . THR A 1 215 ? -8.770 15.513 -0.548 1.00 94.69 215 THR A C 1
ATOM 1721 O O . THR A 1 215 ? -8.901 15.922 0.601 1.00 94.69 215 THR A O 1
ATOM 1724 N N . GLU A 1 216 ? -9.792 15.040 -1.265 1.00 94.12 216 GLU A N 1
ATOM 1725 C CA . GLU A 1 216 ? -11.170 14.974 -0.758 1.00 94.12 216 GLU A CA 1
ATOM 1726 C C . GLU A 1 216 ? -11.290 13.983 0.407 1.00 94.12 216 GLU A C 1
ATOM 1728 O O . GLU A 1 216 ? -11.911 14.276 1.423 1.00 94.12 216 GLU A O 1
ATOM 1733 N N . THR A 1 217 ? -10.626 12.829 0.313 1.00 90.38 217 THR A N 1
ATOM 1734 C CA . THR A 1 217 ? -10.593 11.832 1.395 1.00 90.38 217 THR A CA 1
ATOM 1735 C C . THR A 1 217 ? -9.923 12.401 2.640 1.00 90.38 217 THR A C 1
ATOM 1737 O O . THR A 1 217 ? -10.412 12.178 3.743 1.00 90.38 217 THR A O 1
ATOM 1740 N N . ARG A 1 218 ? -8.841 13.174 2.483 1.00 90.75 218 ARG A N 1
ATOM 1741 C CA . ARG A 1 218 ? -8.198 13.874 3.599 1.00 90.75 218 ARG A CA 1
ATOM 1742 C C . ARG A 1 218 ? -9.118 14.938 4.197 1.00 90.75 218 ARG A C 1
ATOM 1744 O O . ARG A 1 218 ? -9.245 14.985 5.410 1.00 90.75 218 ARG A O 1
ATOM 1751 N N . ALA A 1 219 ? -9.810 15.727 3.376 1.00 88.69 219 ALA A N 1
ATOM 1752 C CA . ALA A 1 219 ? -10.775 16.712 3.865 1.00 88.69 219 ALA A CA 1
ATOM 1753 C C . ALA A 1 219 ? -11.936 16.055 4.638 1.00 88.69 219 ALA A C 1
ATOM 1755 O O . ALA A 1 219 ? -12.347 16.553 5.685 1.00 88.69 219 ALA A O 1
ATOM 1756 N N . LEU A 1 220 ? -12.434 14.907 4.168 1.00 84.62 220 LEU A N 1
ATOM 1757 C CA . LEU A 1 220 ? -13.420 14.101 4.891 1.00 84.62 220 LEU A CA 1
ATOM 1758 C C . LEU A 1 220 ? -12.855 13.556 6.205 1.00 84.62 220 LEU A C 1
ATOM 1760 O O . LEU A 1 220 ? -13.534 13.638 7.227 1.00 84.62 220 LEU A O 1
ATOM 1764 N N . GLN A 1 221 ? -11.619 13.049 6.192 1.00 82.06 221 GLN A N 1
ATOM 1765 C CA . GLN A 1 221 ? -10.923 12.605 7.398 1.00 82.06 221 GLN A CA 1
ATOM 1766 C C . GLN A 1 221 ? -10.790 13.747 8.407 1.00 82.06 221 GLN A C 1
ATOM 1768 O O . GLN A 1 221 ? -11.159 13.554 9.559 1.00 82.06 221 GLN A O 1
ATOM 1773 N N . ASP A 1 222 ? -10.379 14.941 7.983 1.00 81.81 222 ASP A N 1
ATOM 1774 C CA . ASP A 1 222 ? -10.253 16.126 8.838 1.00 81.81 222 ASP A CA 1
ATOM 1775 C C . ASP A 1 222 ? -11.604 16.561 9.433 1.00 81.81 222 ASP A C 1
ATOM 1777 O O . ASP A 1 222 ? -11.668 16.963 10.595 1.00 81.81 222 ASP A O 1
ATOM 1781 N N . LEU A 1 223 ? -12.708 16.418 8.687 1.00 78.56 223 LEU A N 1
ATOM 1782 C CA . LEU A 1 223 ? -14.063 16.642 9.210 1.00 78.56 223 LEU A CA 1
ATOM 1783 C C . LEU A 1 223 ? -14.469 15.592 10.255 1.00 78.56 223 LEU A C 1
ATOM 1785 O O . LEU A 1 223 ? -15.127 15.934 11.236 1.00 78.56 223 LEU A O 1
ATOM 1789 N N . THR A 1 224 ? -14.065 14.330 10.086 1.00 62.12 224 THR A N 1
ATOM 1790 C CA . THR A 1 224 ? -14.257 13.278 11.103 1.00 62.12 224 THR A CA 1
ATOM 1791 C C . THR A 1 224 ? -13.273 13.362 12.276 1.00 62.12 224 THR A C 1
ATOM 1793 O O . THR A 1 224 ? -13.591 12.871 13.354 1.00 62.12 224 THR A O 1
ATOM 1796 N N . ILE A 1 225 ? -12.118 14.014 12.095 1.00 60.06 225 ILE A N 1
ATOM 1797 C CA . ILE A 1 225 ? -11.101 14.309 13.123 1.00 60.06 225 ILE A CA 1
ATOM 1798 C C . ILE A 1 225 ? -11.381 15.674 13.786 1.00 60.06 225 ILE A C 1
ATOM 1800 O O . ILE A 1 225 ? -10.583 16.172 14.581 1.00 60.06 225 ILE A O 1
ATOM 1804 N N . TYR A 1 226 ? -12.544 16.292 13.535 1.00 48.06 226 TYR A N 1
ATOM 1805 C CA . TYR A 1 226 ? -12.991 17.409 14.361 1.00 48.06 226 TYR A CA 1
ATOM 1806 C C . TYR A 1 226 ? -12.965 16.967 15.835 1.00 48.06 226 TYR A C 1
ATOM 1808 O O . TYR A 1 226 ? -13.566 15.936 16.157 1.00 48.06 226 TYR A O 1
ATOM 1816 N N . PRO A 1 227 ? -12.286 17.695 16.745 1.00 50.50 227 PRO A N 1
ATOM 1817 C CA . PRO A 1 227 ? -12.220 17.293 18.135 1.00 50.50 227 PRO A CA 1
ATOM 1818 C C . PRO A 1 227 ? -13.643 17.255 18.692 1.00 50.50 227 PRO A C 1
ATOM 1820 O O . PRO A 1 227 ? -14.268 18.282 18.963 1.00 50.50 227 PRO A O 1
ATOM 1823 N N . CYS A 1 228 ? -14.153 16.050 18.932 1.00 48.41 228 CYS A N 1
ATOM 1824 C CA . CYS A 1 228 ? -15.354 15.819 19.727 1.00 48.41 228 CYS A CA 1
ATOM 1825 C C . CYS A 1 228 ? -15.161 16.223 21.205 1.00 48.41 228 CYS A C 1
ATOM 1827 O O . CYS A 1 228 ? -15.915 15.770 22.057 1.00 48.41 228 CYS A O 1
ATOM 1829 N N . GLU A 1 229 ? -14.215 17.108 21.532 1.00 47.41 229 GLU A N 1
ATOM 1830 C CA . GLU A 1 229 ? -14.098 17.722 22.855 1.00 47.41 229 GLU A CA 1
ATOM 1831 C C . GLU A 1 229 ? -15.286 18.655 23.147 1.00 47.41 229 GLU A C 1
ATOM 1833 O O . GLU A 1 229 ? -15.714 18.755 24.291 1.00 47.41 229 GLU A O 1
ATOM 1838 N N . TYR A 1 230 ? -15.910 19.250 22.120 1.00 47.66 230 TYR A N 1
ATOM 1839 C CA . TYR A 1 230 ? -17.132 20.055 22.290 1.00 47.66 230 TYR A CA 1
ATOM 1840 C C . TYR A 1 230 ? -18.418 19.340 21.852 1.00 47.66 230 TYR A C 1
ATOM 1842 O O . TYR A 1 230 ? -19.499 19.670 22.338 1.00 47.66 230 TYR A O 1
ATOM 1850 N N . SER A 1 231 ? -18.322 18.322 20.991 1.00 48.66 231 SER A N 1
ATOM 1851 C CA . SER A 1 231 ? -19.496 17.579 20.512 1.00 48.66 231 SER A CA 1
ATOM 1852 C C . SER A 1 231 ? -20.007 16.569 21.543 1.00 48.66 231 SER A C 1
ATOM 1854 O O . SER A 1 231 ? -21.213 16.488 21.741 1.00 48.66 231 SER A O 1
ATOM 1856 N N . SER A 1 232 ? -19.136 15.883 22.299 1.00 53.44 232 SER A N 1
ATOM 1857 C CA . SER A 1 232 ? -19.601 14.964 23.354 1.00 53.44 232 SER A CA 1
ATOM 1858 C C . SER A 1 232 ? -20.398 15.682 24.441 1.00 53.44 232 SER A C 1
ATOM 1860 O O . SER A 1 232 ? -21.426 15.171 24.873 1.00 53.44 232 SER A O 1
ATOM 1862 N N . HIS A 1 233 ? -19.999 16.893 24.844 1.00 56.19 233 HIS A N 1
ATOM 1863 C CA . HIS A 1 233 ? -20.754 17.665 25.834 1.00 56.19 233 HIS A CA 1
ATOM 1864 C C . HIS A 1 233 ? -22.046 18.254 25.271 1.00 56.19 233 HIS A C 1
ATOM 1866 O O . HIS A 1 233 ? -23.048 18.241 25.974 1.00 56.19 233 HIS A O 1
ATOM 1872 N N . ILE A 1 234 ? -22.064 18.731 24.021 1.00 60.69 234 ILE A N 1
ATOM 1873 C CA . ILE A 1 234 ? -23.286 19.268 23.403 1.00 60.69 234 ILE A CA 1
ATOM 1874 C C . ILE A 1 234 ? -24.274 18.143 23.090 1.00 60.69 234 ILE A C 1
ATOM 1876 O O . ILE A 1 234 ? -25.455 18.285 23.381 1.00 60.69 234 ILE A O 1
ATOM 1880 N N . VAL A 1 235 ? -23.816 17.006 22.566 1.00 64.88 235 VAL A N 1
ATOM 1881 C CA . VAL A 1 235 ? -24.663 15.836 22.295 1.00 64.88 235 VAL A CA 1
ATOM 1882 C C . VAL A 1 235 ? -25.141 15.207 23.604 1.00 64.88 235 VAL A C 1
ATOM 1884 O O . VAL A 1 235 ? -26.326 14.910 23.712 1.00 64.88 235 VAL A O 1
ATOM 1887 N N . ALA A 1 236 ? -24.294 15.094 24.635 1.00 63.75 236 ALA A N 1
ATOM 1888 C CA . ALA A 1 236 ? -24.729 14.650 25.962 1.00 63.75 236 ALA A CA 1
ATOM 1889 C C . ALA A 1 236 ? -25.690 15.647 26.627 1.00 63.75 236 ALA A C 1
ATOM 1891 O O . ALA A 1 236 ? -26.651 15.226 27.264 1.00 63.75 236 ALA A O 1
ATOM 1892 N N . PHE A 1 237 ? -25.486 16.957 26.460 1.00 68.88 237 PHE A N 1
ATOM 1893 C CA . PHE A 1 237 ? -26.391 17.986 26.975 1.00 68.88 237 PHE A CA 1
ATOM 1894 C C . PHE A 1 237 ? -27.730 17.975 26.234 1.00 68.88 237 PHE A C 1
ATOM 1896 O O . PHE A 1 237 ? -28.772 18.006 26.877 1.00 68.88 237 PHE A O 1
ATOM 1903 N N . LEU A 1 238 ? -27.731 17.844 24.905 1.00 70.12 238 LEU A N 1
ATOM 1904 C CA . LEU A 1 238 ? -28.948 17.735 24.099 1.00 70.12 238 LEU A CA 1
ATOM 1905 C C . LEU A 1 238 ? -29.698 16.424 24.371 1.00 70.12 238 LEU A C 1
ATOM 1907 O O . LEU A 1 238 ? -30.920 16.459 24.499 1.00 70.12 238 LEU A O 1
ATOM 1911 N N . LEU A 1 239 ? -28.997 15.296 24.539 1.00 67.81 239 LEU A N 1
ATOM 1912 C CA . LEU A 1 239 ? -29.594 14.026 24.968 1.00 67.81 239 LEU A CA 1
ATOM 1913 C C . LEU A 1 239 ? -30.162 14.134 26.385 1.00 67.81 239 LEU A C 1
ATOM 1915 O O . LEU A 1 239 ? -31.290 13.716 26.609 1.00 67.81 239 LEU A O 1
ATOM 1919 N N . CYS A 1 240 ? -29.448 14.759 27.324 1.00 67.06 240 CYS A N 1
ATOM 1920 C CA . CYS A 1 240 ? -29.934 14.970 28.688 1.00 67.06 240 CYS A CA 1
ATOM 1921 C C . CYS A 1 240 ? -31.153 15.908 28.716 1.00 67.06 240 CYS A C 1
ATOM 1923 O O . CYS A 1 240 ? -32.150 15.599 29.363 1.00 67.06 240 CYS A O 1
ATOM 1925 N N . CYS A 1 241 ? -31.149 17.001 27.948 1.00 67.56 241 CYS A N 1
ATOM 1926 C CA . CYS A 1 241 ? -32.306 17.884 27.789 1.00 67.56 241 CYS A CA 1
ATOM 1927 C C . CYS A 1 241 ? -33.495 17.172 27.124 1.00 67.56 241 CYS A C 1
ATOM 1929 O O . CYS A 1 241 ? -34.638 17.382 27.536 1.00 67.56 241 CYS A O 1
ATOM 1931 N N . ALA A 1 242 ? -33.257 16.301 26.140 1.00 66.38 242 ALA A N 1
ATOM 1932 C CA . ALA A 1 242 ? -34.303 15.483 25.528 1.00 66.38 242 ALA A CA 1
ATOM 1933 C C . ALA A 1 242 ? -34.867 14.453 26.525 1.00 66.38 242 ALA A C 1
ATOM 1935 O O . ALA A 1 242 ? -36.083 14.323 26.648 1.00 66.38 242 ALA A O 1
ATOM 1936 N N . GLN A 1 243 ? -34.013 13.801 27.320 1.00 65.06 243 GLN A N 1
ATOM 1937 C CA . GLN A 1 243 ? -34.434 12.885 28.382 1.00 65.06 243 GLN A CA 1
ATOM 1938 C C . GLN A 1 243 ? -35.252 13.615 29.457 1.00 65.06 243 GLN A C 1
ATOM 1940 O O . GLN A 1 243 ? -36.302 13.125 29.858 1.00 65.06 243 GLN A O 1
ATOM 1945 N N . VAL A 1 244 ? -34.808 14.799 29.897 1.00 68.31 244 VAL A N 1
ATOM 1946 C CA . VAL A 1 244 ? -35.479 15.614 30.927 1.00 68.31 244 VAL A CA 1
ATOM 1947 C C . VAL A 1 244 ? -36.816 16.163 30.431 1.00 68.31 244 VAL A C 1
ATOM 1949 O O . VAL A 1 244 ? -37.788 16.194 31.179 1.00 68.31 244 VAL A O 1
ATOM 1952 N N . THR A 1 245 ? -36.914 16.572 29.166 1.00 65.25 245 THR A N 1
ATOM 1953 C CA . THR A 1 245 ? -38.203 16.997 28.592 1.00 65.25 245 THR A CA 1
ATOM 1954 C C . THR A 1 245 ? -39.160 15.816 28.427 1.00 65.25 245 THR A C 1
ATOM 1956 O O . THR A 1 245 ? -40.351 15.959 28.709 1.00 65.25 245 THR A O 1
ATOM 1959 N N . GLN A 1 246 ? -38.655 14.632 28.067 1.00 63.62 246 GLN A N 1
ATOM 1960 C CA . GLN A 1 246 ? -39.455 13.413 27.973 1.00 63.62 246 GLN A CA 1
ATOM 1961 C C . GLN A 1 246 ? -39.936 12.929 29.351 1.00 63.62 246 GLN A C 1
ATOM 1963 O O . GLN A 1 246 ? -41.111 12.594 29.496 1.00 63.62 246 GLN A O 1
ATOM 1968 N N . THR A 1 247 ? -39.091 12.960 30.388 1.00 61.44 247 THR A N 1
ATOM 1969 C CA . THR A 1 247 ? -39.501 12.612 31.758 1.00 61.44 247 THR A CA 1
ATOM 1970 C C . THR A 1 247 ? -40.457 13.643 32.345 1.00 61.44 247 THR A C 1
ATOM 1972 O O . THR A 1 247 ? -41.469 13.245 32.912 1.00 61.44 247 THR A O 1
ATOM 1975 N N . ASN A 1 248 ? -40.227 14.945 32.147 1.00 65.44 248 ASN A N 1
ATOM 1976 C CA . ASN A 1 248 ? -41.147 15.992 32.609 1.00 65.44 248 ASN A CA 1
ATOM 1977 C C . ASN A 1 248 ? -42.516 15.907 31.920 1.00 65.44 248 ASN A C 1
ATOM 1979 O O . ASN A 1 248 ? -43.540 16.108 32.569 1.00 65.44 248 ASN A O 1
ATOM 1983 N N . SER A 1 249 ? -42.559 15.563 30.628 1.00 67.06 249 SER A N 1
ATOM 1984 C CA . SER A 1 249 ? -43.819 15.321 29.917 1.00 67.06 249 SER A CA 1
ATOM 1985 C C . SER A 1 249 ? -44.562 14.104 30.478 1.00 67.06 249 SER A C 1
ATOM 1987 O O . SER A 1 249 ? -45.768 14.181 30.705 1.00 67.06 249 SER A O 1
ATOM 1989 N N . VAL A 1 250 ? -43.853 13.008 30.771 1.00 68.06 250 VAL A N 1
ATOM 1990 C CA . VAL A 1 250 ? -44.444 11.806 31.380 1.00 68.06 250 VAL A CA 1
ATOM 1991 C C . VAL A 1 250 ? -44.925 12.083 32.808 1.00 68.06 250 VAL A C 1
ATOM 1993 O O . VAL A 1 250 ? -46.025 11.664 33.157 1.00 68.06 250 VAL A O 1
ATOM 1996 N N . VAL A 1 251 ? -44.162 12.825 33.616 1.00 67.94 251 VAL A N 1
ATOM 1997 C CA . VAL A 1 251 ? -44.560 13.232 34.975 1.00 67.94 251 VAL A CA 1
ATOM 1998 C C . VAL A 1 251 ? -45.790 14.133 34.928 1.00 67.94 251 VAL A C 1
ATOM 2000 O O . VAL A 1 251 ? -46.764 13.833 35.606 1.00 67.94 251 VAL A O 1
ATOM 2003 N N . SER A 1 252 ? -45.813 15.151 34.063 1.00 68.50 252 SER A N 1
ATOM 2004 C CA . SER A 1 252 ? -46.979 16.026 33.885 1.00 68.50 252 SER A CA 1
ATOM 2005 C C . SER A 1 252 ? -48.221 15.252 33.428 1.00 68.50 252 SER A C 1
ATOM 2007 O O . SER A 1 252 ? -49.322 15.505 33.915 1.00 68.50 252 SER A O 1
ATOM 2009 N N . LEU A 1 253 ? -48.062 14.258 32.548 1.00 66.69 253 LEU A N 1
ATOM 2010 C CA . LEU A 1 253 ? -49.165 13.403 32.108 1.00 66.69 253 LEU A CA 1
ATOM 2011 C C . LEU A 1 253 ? -49.666 12.482 33.234 1.00 66.69 253 LEU A C 1
ATOM 2013 O O . LEU A 1 253 ? -50.869 12.251 33.348 1.00 66.69 253 LEU A O 1
ATOM 2017 N N . ILE A 1 254 ? -48.765 11.960 34.073 1.00 67.56 254 ILE A N 1
ATOM 2018 C CA . ILE A 1 254 ? -49.115 11.149 35.248 1.00 67.56 254 ILE A CA 1
ATOM 2019 C C . ILE A 1 254 ? -49.818 12.011 36.298 1.00 67.56 254 ILE A C 1
ATOM 2021 O O . ILE A 1 254 ? -50.855 11.591 36.805 1.00 67.56 254 ILE A O 1
ATOM 2025 N N . GLU A 1 255 ? -49.313 13.211 36.580 1.00 68.94 255 GLU A N 1
ATOM 2026 C CA . GLU A 1 255 ? -49.934 14.169 37.498 1.00 68.94 255 GLU A CA 1
ATOM 2027 C C . GLU A 1 255 ? -51.320 14.574 37.005 1.00 68.94 255 GLU A C 1
ATOM 2029 O O . GLU A 1 255 ? -52.279 14.469 37.761 1.00 68.94 255 GLU A O 1
ATOM 2034 N N . HIS A 1 256 ? -51.464 14.928 35.725 1.00 70.75 256 HIS A N 1
ATOM 2035 C CA . HIS A 1 256 ? -52.759 15.275 35.141 1.00 70.75 256 HIS A CA 1
ATOM 2036 C C . HIS A 1 256 ? -53.733 14.087 35.146 1.00 70.75 256 HIS A C 1
ATOM 2038 O O . HIS A 1 256 ? -54.944 14.249 35.319 1.00 70.75 256 HIS A O 1
ATOM 2044 N N . LYS A 1 257 ? -53.233 12.861 34.955 1.00 72.81 257 LYS A N 1
ATOM 2045 C CA . LYS A 1 257 ? -54.060 11.657 35.060 1.00 72.81 257 LYS A CA 1
ATOM 2046 C C . LYS A 1 257 ? -54.494 11.416 36.504 1.00 72.81 257 LYS A C 1
ATOM 2048 O O . LYS A 1 257 ? -55.655 11.090 36.720 1.00 72.81 257 LYS A O 1
ATOM 2053 N N . GLN A 1 258 ? -53.601 11.607 37.475 1.00 73.94 258 GLN A N 1
ATOM 2054 C CA . GLN A 1 258 ? -53.910 11.479 38.898 1.00 73.94 258 GLN A CA 1
ATOM 2055 C C . GLN A 1 258 ? -54.907 12.544 39.364 1.00 73.94 258 GLN A C 1
ATOM 2057 O O . GLN A 1 258 ? -55.890 12.189 40.015 1.00 73.94 258 GLN A O 1
ATOM 2062 N N . THR A 1 259 ? -54.724 13.813 38.989 1.00 70.38 259 THR A N 1
ATOM 2063 C CA . THR A 1 259 ? -55.672 14.889 39.314 1.00 70.38 259 THR A CA 1
ATOM 2064 C C . THR A 1 259 ? -57.021 14.665 38.649 1.00 70.38 259 THR A C 1
ATOM 2066 O O . THR A 1 259 ? -58.032 14.767 39.330 1.00 70.38 259 THR A O 1
ATOM 2069 N N . SER A 1 260 ? -57.059 14.244 37.382 1.00 72.31 260 SER A N 1
ATOM 2070 C CA . SER A 1 260 ? -58.314 13.900 36.703 1.00 72.31 260 SER A CA 1
ATOM 2071 C C . SER A 1 260 ? -59.027 12.713 37.361 1.00 72.31 260 SER A C 1
ATOM 2073 O O . SER A 1 260 ? -60.243 12.751 37.546 1.00 72.31 260 SER A O 1
ATOM 2075 N N . THR A 1 261 ? -58.296 11.671 37.781 1.00 75.69 261 THR A N 1
ATOM 2076 C CA . THR A 1 261 ? -58.903 10.563 38.537 1.00 75.69 261 THR A CA 1
ATOM 2077 C C . THR A 1 261 ? -59.402 11.009 39.907 1.00 75.69 261 THR A C 1
ATOM 2079 O O . THR A 1 261 ? -60.481 10.591 40.317 1.00 75.69 261 THR A O 1
ATOM 2082 N N . LEU A 1 262 ? -58.661 11.882 40.596 1.00 70.06 262 LEU A N 1
ATOM 2083 C CA . LEU A 1 262 ? -59.058 12.412 41.895 1.00 70.06 262 LEU A CA 1
ATOM 2084 C C . LEU A 1 262 ? -60.315 13.282 41.767 1.00 70.06 262 LEU A C 1
ATOM 2086 O O . LEU A 1 262 ? -61.268 13.086 42.515 1.00 70.06 262 LEU A O 1
ATOM 2090 N N . GLU A 1 263 ? -60.359 14.171 40.778 1.00 75.25 263 GLU A N 1
ATOM 2091 C CA . GLU A 1 263 ? -61.506 15.029 40.477 1.00 75.25 263 GLU A CA 1
ATOM 2092 C C . GLU A 1 263 ? -62.743 14.203 40.100 1.00 75.25 263 GLU A C 1
ATOM 2094 O O . GLU A 1 263 ? -63.829 14.448 40.619 1.00 75.25 263 GLU A O 1
ATOM 2099 N N . ALA A 1 264 ? -62.586 13.147 39.295 1.00 79.50 264 ALA A N 1
ATOM 2100 C CA . ALA A 1 264 ? -63.681 12.233 38.977 1.00 79.50 264 ALA A CA 1
ATOM 2101 C C . ALA A 1 264 ? -64.215 11.503 40.224 1.00 79.50 264 ALA A C 1
ATOM 2103 O O . ALA A 1 264 ? -65.431 11.381 40.397 1.00 79.50 264 ALA A O 1
ATOM 2104 N N . THR A 1 265 ? -63.333 11.043 41.121 1.00 77.38 265 THR A N 1
ATOM 2105 C CA . THR A 1 265 ? -63.757 10.414 42.386 1.00 77.38 265 THR A CA 1
ATOM 2106 C C . THR A 1 265 ? -64.422 11.405 43.335 1.00 77.38 265 THR A C 1
ATOM 2108 O O . THR A 1 265 ? -65.428 11.062 43.952 1.00 77.38 265 THR A O 1
ATOM 2111 N N . TYR A 1 266 ? -63.912 12.636 43.411 1.00 70.38 266 TYR A N 1
ATOM 2112 C CA . TYR A 1 266 ? -64.502 13.706 44.205 1.00 70.38 266 TYR A CA 1
ATOM 2113 C C . TYR A 1 266 ? -65.903 14.050 43.695 1.00 70.38 266 TYR A C 1
ATOM 2115 O O . TYR A 1 266 ? -66.850 14.025 44.472 1.00 70.38 266 TYR A O 1
ATOM 2123 N N . ASN A 1 267 ? -66.067 14.253 42.386 1.00 75.25 267 ASN A N 1
ATOM 2124 C CA . ASN A 1 267 ? -67.367 14.548 41.782 1.00 75.25 267 ASN A CA 1
ATOM 2125 C C . ASN A 1 267 ? -68.365 13.396 41.981 1.00 75.25 267 ASN A C 1
ATOM 2127 O O . ASN A 1 267 ? -69.514 13.636 42.339 1.00 75.25 267 ASN A O 1
ATOM 2131 N N . THR A 1 268 ? -67.918 12.141 41.857 1.00 83.25 268 THR A N 1
ATOM 2132 C CA . THR A 1 268 ? -68.761 10.963 42.136 1.00 83.25 268 THR A CA 1
ATOM 2133 C C . THR A 1 268 ? -69.217 10.928 43.598 1.00 83.25 268 THR A C 1
ATOM 2135 O O . THR A 1 268 ? -70.379 10.638 43.879 1.00 83.25 268 THR A O 1
ATOM 2138 N N . LEU A 1 269 ? -68.318 11.241 44.537 1.00 75.00 269 LEU A N 1
ATOM 2139 C CA . LEU A 1 269 ? -68.639 11.298 45.962 1.00 75.00 269 LEU A CA 1
ATOM 2140 C C . LEU A 1 269 ? -69.618 12.438 46.270 1.00 75.00 269 LEU A C 1
ATOM 2142 O O . LEU A 1 269 ? -70.560 12.239 47.033 1.00 75.00 269 LEU A O 1
ATOM 2146 N N . VAL A 1 270 ? -69.421 13.609 45.661 1.00 75.75 270 VAL A N 1
ATOM 2147 C CA . VAL A 1 270 ? -70.327 14.759 45.785 1.00 75.75 270 VAL A CA 1
ATOM 2148 C C . VAL A 1 270 ? -71.722 14.400 45.268 1.00 75.75 270 VAL A C 1
ATOM 2150 O O . VAL A 1 270 ? -72.701 14.621 45.976 1.00 75.75 270 VAL A O 1
ATOM 2153 N N . GLU A 1 271 ? -71.830 13.769 44.098 1.00 80.00 271 GLU A N 1
ATOM 2154 C CA . GLU A 1 271 ? -73.113 13.308 43.550 1.00 80.00 271 GLU A CA 1
ATOM 2155 C C . GLU A 1 271 ? -73.792 12.241 44.422 1.00 80.00 271 GLU A C 1
ATOM 2157 O O . GLU A 1 271 ? -75.022 12.205 44.527 1.00 80.00 271 GLU A O 1
ATOM 2162 N N . GLU A 1 272 ? -73.021 11.339 45.037 1.00 79.00 272 GLU A N 1
ATOM 2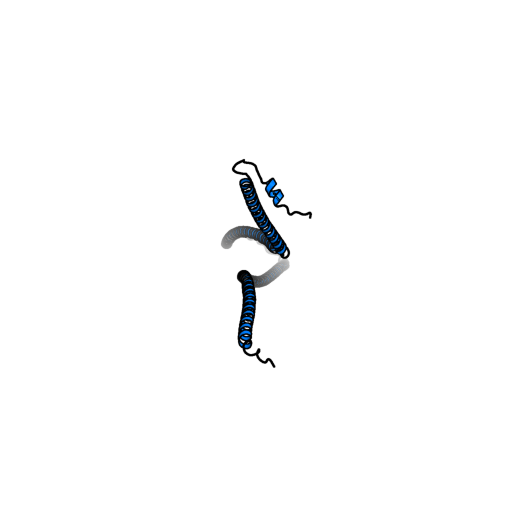163 C CA . GLU A 1 272 ? -73.564 10.326 45.943 1.00 79.00 272 GLU A CA 1
ATOM 2164 C C . GLU A 1 272 ? -74.065 10.950 47.252 1.00 79.00 272 GLU A C 1
ATOM 2166 O O . GLU A 1 272 ? -75.167 10.632 47.706 1.00 79.00 272 GLU A O 1
ATOM 2171 N N . LEU A 1 273 ? -73.289 11.866 47.837 1.00 72.00 273 LEU A N 1
ATOM 2172 C CA . LEU A 1 273 ? -73.677 12.617 49.029 1.00 72.00 273 LEU A CA 1
ATOM 2173 C C . LEU A 1 273 ? -74.936 13.438 48.761 1.00 72.00 273 LEU A C 1
ATOM 2175 O O . LEU A 1 273 ? -75.898 13.324 49.515 1.00 72.00 273 LEU A O 1
ATOM 2179 N N . GLN A 1 274 ? -74.985 14.168 47.647 1.00 73.75 274 GLN A N 1
ATOM 2180 C CA . GLN A 1 274 ? -76.161 14.939 47.261 1.00 73.75 274 GLN A CA 1
ATOM 2181 C C . GLN A 1 274 ? -77.391 14.038 47.080 1.00 73.75 274 GLN A C 1
ATOM 2183 O O . GLN A 1 274 ? -78.457 14.339 47.613 1.00 73.75 274 GLN A O 1
ATOM 2188 N N . ARG A 1 275 ? -77.251 12.867 46.437 1.00 76.12 275 ARG A N 1
ATOM 2189 C CA . ARG A 1 275 ? -78.340 11.875 46.349 1.00 76.12 275 ARG A CA 1
ATOM 2190 C C . ARG A 1 275 ? -78.823 11.387 47.712 1.00 76.12 275 ARG A C 1
ATOM 2192 O O . ARG A 1 275 ? -80.021 11.183 47.885 1.00 76.12 275 ARG A O 1
ATOM 2199 N N . ARG A 1 276 ? -77.916 11.178 48.668 1.00 74.38 276 ARG A N 1
ATOM 2200 C CA . ARG A 1 276 ? -78.258 10.732 50.029 1.00 74.38 276 ARG A CA 1
ATOM 2201 C C . ARG A 1 276 ? -78.846 11.849 50.897 1.00 74.38 276 ARG A C 1
ATOM 2203 O O . ARG A 1 276 ? -79.545 11.546 51.861 1.00 74.38 276 ARG A O 1
ATOM 2210 N N . CYS A 1 277 ? -78.592 13.111 50.557 1.00 68.19 277 CYS A N 1
ATOM 2211 C CA . CYS A 1 277 ? -79.145 14.281 51.241 1.00 68.19 277 CYS A CA 1
ATOM 2212 C C . CYS A 1 277 ? -80.577 14.629 50.803 1.00 68.19 277 CYS A C 1
ATOM 2214 O O . CYS A 1 277 ? -81.252 15.386 51.504 1.00 68.19 277 CYS A O 1
ATOM 2216 N N . ILE A 1 278 ? -81.075 14.043 49.709 1.00 74.31 278 ILE A N 1
ATOM 2217 C CA . ILE A 1 278 ? -82.467 14.191 49.273 1.00 74.31 278 ILE A CA 1
ATOM 2218 C C . ILE A 1 278 ? -83.361 13.257 50.095 1.00 74.31 278 ILE A C 1
ATOM 2220 O O . ILE A 1 278 ? -83.219 12.034 50.062 1.00 74.31 278 ILE A O 1
ATOM 2224 N N . CYS A 1 279 ? -84.324 13.825 50.823 1.00 69.25 279 CYS A N 1
ATOM 2225 C CA . CYS A 1 279 ? -85.273 13.033 51.604 1.00 69.25 279 CYS A CA 1
ATOM 2226 C C . CYS A 1 279 ? -86.213 12.237 50.673 1.00 69.25 279 CYS A C 1
ATOM 2228 O O . CYS A 1 279 ? -86.957 12.851 49.908 1.00 69.25 279 CYS A O 1
ATOM 2230 N N . PRO A 1 280 ? -86.278 10.897 50.754 1.00 69.06 280 PRO A N 1
ATOM 2231 C CA . PRO A 1 280 ? -87.098 10.091 49.843 1.00 69.06 280 PRO A CA 1
ATOM 2232 C C . PRO A 1 280 ? -88.613 10.294 50.017 1.00 69.06 280 PRO A C 1
ATOM 2234 O O . PRO A 1 280 ? -89.378 9.899 49.144 1.00 69.06 280 PRO A O 1
ATOM 2237 N N . SER A 1 281 ? -89.052 10.909 51.120 1.00 70.88 281 SER A N 1
ATOM 2238 C CA . SER A 1 281 ? -90.475 11.136 51.414 1.00 70.88 281 SER A CA 1
ATOM 2239 C C . SER A 1 281 ? -90.995 12.505 50.961 1.00 70.88 281 SER A C 1
ATOM 2241 O O . SER A 1 281 ? -92.185 12.634 50.692 1.00 70.88 281 SER A O 1
ATOM 2243 N N . CYS A 1 282 ? -90.141 13.536 50.908 1.00 80.94 282 CYS A N 1
ATOM 2244 C CA . CYS A 1 282 ? -90.546 14.904 50.544 1.00 80.94 282 CYS A CA 1
ATOM 2245 C C . CYS A 1 282 ? -89.678 15.560 49.459 1.00 80.94 282 CYS A C 1
ATOM 2247 O O . CYS A 1 282 ? -89.954 16.693 49.078 1.00 80.94 282 CYS A O 1
ATOM 2249 N N . HIS A 1 283 ? -88.652 14.863 48.961 1.00 73.94 283 HIS A N 1
ATOM 2250 C CA . HIS A 1 283 ? -87.729 15.282 47.898 1.00 73.94 283 HIS A CA 1
ATOM 2251 C C . HIS A 1 283 ? -86.980 16.606 48.124 1.00 73.94 283 HIS A C 1
ATOM 2253 O O . HIS A 1 283 ? -86.365 17.124 47.197 1.00 73.94 283 HIS A O 1
ATOM 2259 N N . MET A 1 284 ? -86.979 17.131 49.349 1.00 72.19 284 MET A N 1
ATOM 2260 C CA . MET A 1 284 ? -86.189 18.309 49.704 1.00 72.19 284 MET A CA 1
ATOM 2261 C C . MET A 1 284 ? -84.710 17.942 49.873 1.00 72.19 284 MET A C 1
ATOM 2263 O O . MET A 1 284 ? -84.394 16.898 50.455 1.00 72.19 284 MET A O 1
ATOM 2267 N N . ASP A 1 285 ? -83.828 18.806 49.363 1.00 74.56 285 ASP A N 1
ATOM 2268 C CA . ASP A 1 285 ? -82.375 18.701 49.512 1.00 74.56 285 ASP A CA 1
ATOM 2269 C C . ASP A 1 285 ? -81.951 19.257 50.881 1.00 74.56 285 ASP A C 1
ATOM 2271 O O . ASP A 1 285 ? -82.126 20.442 51.166 1.00 74.56 285 ASP A O 1
ATOM 2275 N N . ASN A 1 286 ? -81.430 18.389 51.750 1.00 67.81 286 ASN A N 1
ATOM 2276 C CA . ASN A 1 286 ? -81.010 18.753 53.105 1.00 67.81 286 ASN A CA 1
ATOM 2277 C C . ASN A 1 286 ? -79.518 19.123 53.203 1.00 67.81 286 ASN A C 1
ATOM 2279 O O . ASN A 1 286 ? -79.005 19.272 54.316 1.00 67.81 286 ASN A O 1
ATOM 2283 N N . LEU A 1 287 ? -78.799 19.240 52.079 1.00 70.00 287 LEU A N 1
ATOM 2284 C CA . LEU A 1 287 ? -77.344 19.432 52.054 1.00 70.00 287 LEU A CA 1
ATOM 2285 C C . LEU A 1 287 ? -76.885 20.685 52.824 1.00 70.00 287 LEU A C 1
ATOM 2287 O O . LEU A 1 287 ? -75.885 20.643 53.544 1.00 70.00 287 LEU A O 1
ATOM 2291 N N . GLU A 1 288 ? -77.642 21.780 52.736 1.00 65.62 288 GLU A N 1
ATOM 2292 C CA . GLU A 1 288 ? -77.324 23.056 53.393 1.00 65.62 288 GLU A CA 1
ATOM 2293 C C . GLU A 1 288 ? -77.524 22.986 54.920 1.00 65.62 288 GLU A C 1
ATOM 2295 O O . GLU A 1 288 ? -76.691 23.469 55.688 1.00 65.62 288 GLU A O 1
ATOM 2300 N N . ALA A 1 289 ? -78.562 22.276 55.378 1.00 65.69 289 ALA A N 1
ATOM 2301 C CA . ALA A 1 289 ? -78.835 22.066 56.802 1.00 65.69 289 ALA A CA 1
ATOM 2302 C C . ALA A 1 289 ? -77.811 21.128 57.467 1.00 65.69 289 ALA A C 1
ATOM 2304 O O . ALA A 1 289 ? -77.431 21.342 58.616 1.00 65.69 289 ALA A O 1
ATOM 2305 N N . ILE A 1 290 ? -77.339 20.103 56.748 1.00 63.31 290 ILE A N 1
ATOM 2306 C CA . ILE A 1 290 ? -76.291 19.189 57.231 1.00 63.31 290 ILE A CA 1
ATOM 2307 C C . ILE A 1 290 ? -74.926 19.889 57.256 1.00 63.31 290 ILE A C 1
ATOM 2309 O O . ILE A 1 290 ? -74.166 19.705 58.204 1.00 63.31 290 ILE A O 1
ATOM 2313 N N . SER A 1 291 ? -74.625 20.731 56.262 1.00 62.59 291 SER A N 1
ATOM 2314 C CA . SER A 1 291 ? -73.374 21.502 56.229 1.00 62.59 291 SER A CA 1
ATOM 2315 C C . SER A 1 291 ? -73.284 22.498 57.391 1.00 62.59 291 SER A C 1
ATOM 2317 O O . SER A 1 291 ? -72.224 22.633 57.999 1.00 62.59 291 SER A O 1
ATOM 2319 N N . ALA A 1 292 ? -74.405 23.121 57.771 1.00 63.94 292 ALA A N 1
ATOM 2320 C CA . ALA A 1 292 ? -74.481 24.006 58.934 1.00 63.94 292 ALA A CA 1
ATOM 2321 C C . ALA A 1 292 ? -74.233 23.291 60.280 1.00 63.94 292 ALA A C 1
ATOM 2323 O O . ALA A 1 292 ? -73.830 23.939 61.239 1.00 63.94 292 ALA A O 1
ATOM 2324 N N . LEU A 1 293 ? -74.438 21.969 60.359 1.00 62.38 293 LEU A N 1
ATOM 2325 C CA . LEU A 1 293 ? -74.180 21.161 61.562 1.00 62.38 293 LEU A CA 1
ATOM 2326 C C . LEU A 1 293 ? -72.727 20.662 61.670 1.00 62.38 293 LEU A C 1
ATOM 2328 O O . LEU A 1 293 ? -72.335 20.172 62.727 1.00 62.38 293 LEU A O 1
ATOM 2332 N N . LEU A 1 294 ? -71.950 20.730 60.583 1.00 57.66 294 LEU A N 1
ATOM 2333 C CA . LEU A 1 294 ? -70.573 20.219 60.502 1.00 57.66 294 LEU A CA 1
ATOM 2334 C C . LEU A 1 294 ? -69.500 21.315 60.596 1.00 57.66 294 LEU A C 1
ATOM 2336 O O . LEU A 1 294 ? -68.315 20.991 60.679 1.00 57.66 294 LEU A O 1
ATOM 2340 N N . LEU A 1 295 ? -69.889 22.592 60.592 1.00 54.91 295 LEU A N 1
ATOM 2341 C CA . LEU A 1 295 ? -68.977 23.686 60.916 1.00 54.91 295 LEU A CA 1
ATOM 2342 C C . LEU A 1 295 ? -68.660 23.636 62.423 1.00 54.91 295 LEU A C 1
ATOM 2344 O O . LEU A 1 295 ? -69.592 23.582 63.225 1.00 54.91 295 LEU A O 1
ATOM 2348 N N . PRO A 1 296 ? -67.381 23.624 62.838 1.00 53.97 296 PRO A N 1
ATOM 2349 C CA . PRO A 1 296 ? -67.044 23.774 64.246 1.00 53.97 296 PRO A CA 1
ATOM 2350 C C . PRO A 1 296 ? -67.485 25.163 64.724 1.00 53.97 296 PRO A C 1
ATOM 2352 O O . PRO A 1 296 ? -67.242 26.154 64.034 1.00 53.97 296 PRO A O 1
ATOM 2355 N N . ASP A 1 297 ? -68.128 25.220 65.894 1.00 53.81 297 ASP A N 1
ATOM 2356 C CA . ASP A 1 297 ? -68.427 26.456 66.627 1.00 53.81 297 ASP A CA 1
ATOM 2357 C C . ASP A 1 297 ? -67.103 27.165 66.988 1.00 53.81 297 ASP A C 1
ATOM 2359 O O . ASP A 1 297 ? -66.572 27.024 68.088 1.00 53.81 297 ASP A O 1
ATOM 2363 N N . GLU A 1 298 ? -66.536 27.927 66.057 1.00 53.47 298 GLU A N 1
ATOM 2364 C CA . GLU A 1 298 ? -65.562 28.980 66.352 1.00 53.47 298 GLU A CA 1
ATOM 2365 C C . GLU A 1 298 ? -66.354 30.217 66.798 1.00 53.47 298 GLU A C 1
ATOM 2367 O O . GLU A 1 298 ? -66.566 31.135 66.015 1.00 53.47 298 GLU A O 1
ATOM 2372 N N . ASP A 1 299 ? -66.905 30.159 68.015 1.00 48.69 299 ASP A N 1
ATOM 2373 C CA . ASP A 1 299 ? -67.142 31.298 68.919 1.00 48.69 299 ASP A CA 1
ATOM 2374 C C . ASP A 1 299 ? -67.983 30.853 70.133 1.00 48.69 299 ASP A C 1
ATOM 2376 O O . ASP A 1 299 ? -69.207 31.028 70.181 1.00 48.69 299 ASP A O 1
ATOM 2380 N N . LYS A 1 300 ? -67.303 30.293 71.147 1.00 41.56 300 LYS A N 1
ATOM 2381 C CA . LYS A 1 300 ? -67.621 30.456 72.580 1.00 41.56 300 LYS A CA 1
ATOM 2382 C C . LYS A 1 300 ? -66.527 29.927 73.500 1.00 41.56 300 LYS A C 1
ATOM 2384 O O . LYS A 1 300 ? -66.090 28.773 73.310 1.00 41.56 300 LYS A O 1
#

Foldseek 3Di:
DDDDDPDPVVVVVVVVVVVVVVVVVVVVVVVVVVVVVVVVVVVVVVVVVVVVVVVVVVVVVVVVVVVVVVVVVVVVVVVVVVVVVVVVVVVVVVVVVVVVVVVVVVVVVVVVVVVVVVVVVVVVVVVVVVVVVVVVVVVVVVVPDDDDDDDDDDDPPDDPCPVVVVVVVVVVVVVVVVVVVVVVVVVVVVVVVVVVVVVVVVVVVVVVVVVVVVVVVVVVVVVVVPPCPVVVVVVVVVVVVVVVVVVVVVVVVVVVVVVVVVVVVVVVVVVVVQVVQQDPVPRDRCPVVVVVVPDPPPDD

pLDDT: mean 82.84, std 18.67, range [33.53, 98.75]

Radius of gyration: 63.68 Å; chains: 1; bounding box: 156×46×200 Å